Protein AF-A0A3N5UWG3-F1 (afdb_monomer)

Mean predicted aligned error: 12.13 Å

Secondary structure (DSSP, 8-state):
---EEEEETHHHHHHHHHHHHTT-EEEEEEEETTEEEEEEEEEEEEETTEEEEEE--SSSSPPP----TT-EEEEEEEETTEEEEEEEEEEEEE--S-TTS--EEEEEPPSEEEEE---SSPPEEPPTT---EEEEEE------TTS-S-EEEEEEEEEEETTEEEEE-PPP----TT--S-------TT-EEEEEE-SSTTSPPEEEEEE--

Structure (mmCIF, N/CA/C/O backbone):
data_AF-A0A3N5UWG3-F1
#
_entry.id   AF-A0A3N5UWG3-F1
#
loop_
_atom_site.group_PDB
_atom_site.id
_atom_site.type_symbol
_atom_site.label_atom_id
_atom_site.label_alt_id
_atom_site.label_comp_id
_atom_site.label_asym_id
_atom_site.label_entity_id
_atom_site.label_seq_id
_atom_site.pdbx_PDB_ins_code
_atom_site.Cartn_x
_atom_site.Cartn_y
_atom_site.Cartn_z
_atom_site.occupancy
_atom_site.B_iso_or_equiv
_atom_site.auth_seq_id
_atom_site.auth_comp_id
_atom_site.auth_asym_id
_atom_site.auth_atom_id
_atom_site.pdbx_PDB_model_num
ATOM 1 N N . MET A 1 1 ? -8.393 -10.225 -14.448 1.00 45.56 1 MET A N 1
ATOM 2 C CA . MET A 1 1 ? -9.245 -9.799 -13.321 1.00 45.56 1 MET A CA 1
ATOM 3 C C . MET A 1 1 ? -8.457 -10.158 -12.072 1.00 45.56 1 MET A C 1
ATOM 5 O O . MET A 1 1 ? -8.050 -11.305 -11.984 1.00 45.56 1 MET A O 1
ATOM 9 N N . SER A 1 2 ? -8.068 -9.197 -11.231 1.00 57.00 2 SER A N 1
ATOM 10 C CA . SER A 1 2 ? -7.294 -9.520 -10.022 1.00 57.00 2 SER A CA 1
ATOM 11 C C . SER A 1 2 ? -8.238 -10.206 -9.043 1.00 57.00 2 SER A C 1
ATOM 13 O O . SER A 1 2 ? -9.194 -9.573 -8.602 1.00 57.00 2 SER A O 1
ATOM 15 N N . GLU A 1 3 ? -8.019 -11.484 -8.767 1.00 69.31 3 GLU A N 1
ATOM 16 C CA . GLU A 1 3 ? -8.815 -12.223 -7.792 1.00 69.31 3 GLU A CA 1
ATOM 17 C C . GLU A 1 3 ? -8.562 -11.643 -6.396 1.00 69.31 3 GLU A C 1
ATOM 19 O O . GLU A 1 3 ? -7.417 -11.351 -6.031 1.00 69.31 3 GLU A O 1
ATOM 24 N N . ILE A 1 4 ? -9.640 -11.385 -5.654 1.00 80.38 4 ILE A N 1
ATOM 25 C CA . ILE A 1 4 ? -9.552 -10.948 -4.262 1.00 80.38 4 ILE A CA 1
ATOM 26 C C . ILE A 1 4 ? -9.703 -12.199 -3.411 1.00 80.38 4 ILE A C 1
ATOM 28 O O . ILE A 1 4 ? -10.788 -12.772 -3.341 1.00 80.38 4 ILE A O 1
ATOM 32 N N . VAL A 1 5 ? -8.619 -12.606 -2.761 1.00 87.06 5 VAL A N 1
ATOM 33 C CA . VAL A 1 5 ? -8.654 -13.694 -1.778 1.00 87.06 5 VAL A CA 1
ATOM 34 C C . VAL A 1 5 ? -9.120 -13.107 -0.451 1.00 87.06 5 VAL A C 1
ATOM 36 O O . VAL A 1 5 ? -8.623 -12.062 -0.040 1.00 87.06 5 VAL A O 1
ATOM 39 N N . ILE A 1 6 ? -10.084 -13.736 0.218 1.00 91.44 6 ILE A N 1
ATOM 40 C CA . ILE A 1 6 ? -10.602 -13.256 1.504 1.00 91.44 6 ILE A CA 1
ATOM 41 C C . ILE A 1 6 ? -10.009 -14.104 2.627 1.00 91.44 6 ILE A C 1
ATOM 43 O O . ILE A 1 6 ? -10.311 -15.289 2.715 1.00 91.44 6 ILE A O 1
ATOM 47 N N . LEU A 1 7 ? -9.219 -13.483 3.501 1.00 90.75 7 LEU A N 1
ATOM 48 C CA . LEU A 1 7 ? -8.761 -14.087 4.753 1.00 90.75 7 LEU A CA 1
ATOM 49 C C . LEU A 1 7 ? -9.809 -13.878 5.844 1.00 90.75 7 LEU A C 1
ATOM 51 O O . LEU A 1 7 ? -10.405 -12.799 5.928 1.00 90.75 7 LEU A O 1
ATOM 55 N N . GLN A 1 8 ? -10.014 -14.885 6.691 1.00 91.12 8 GLN A N 1
ATOM 56 C CA . GLN A 1 8 ? -10.976 -14.848 7.797 1.00 91.12 8 GLN A CA 1
ATOM 57 C C . GLN A 1 8 ? -10.406 -15.547 9.037 1.00 91.12 8 GLN A C 1
ATOM 59 O O . GLN A 1 8 ? -9.473 -16.343 8.940 1.00 91.12 8 GLN A O 1
ATOM 64 N N . GLY A 1 9 ? -10.991 -15.271 10.203 1.00 89.62 9 GLY A N 1
ATOM 65 C CA . GLY A 1 9 ? -10.648 -15.963 11.447 1.00 89.62 9 GLY A CA 1
ATOM 66 C C . GLY A 1 9 ? -9.197 -15.738 11.882 1.00 89.62 9 GLY A C 1
ATOM 67 O O . GLY A 1 9 ? -8.745 -14.603 12.008 1.00 89.62 9 GLY A O 1
ATOM 68 N N . GLU A 1 10 ? -8.468 -16.821 12.142 1.00 88.06 10 GLU A N 1
ATOM 69 C CA . GLU A 1 10 ? -7.088 -16.740 12.638 1.00 88.06 10 GLU A CA 1
ATOM 70 C C . GLU A 1 10 ? -6.111 -16.190 11.590 1.00 88.06 10 GLU A C 1
ATOM 72 O O . GLU A 1 10 ? -5.209 -15.433 11.938 1.00 88.06 10 GLU A O 1
ATOM 77 N N . GLU A 1 11 ? -6.331 -16.450 10.298 1.00 88.88 11 GLU A N 1
ATOM 78 C CA . GLU A 1 11 ? -5.448 -15.952 9.234 1.00 88.88 11 GLU A CA 1
ATOM 79 C C . GLU A 1 11 ? -5.445 -14.419 9.154 1.00 88.88 11 GLU A C 1
ATOM 81 O O . GLU A 1 11 ? -4.389 -13.793 9.030 1.00 88.88 11 GLU A O 1
ATOM 86 N N . SER A 1 12 ? -6.623 -13.790 9.259 1.00 91.31 12 SER A N 1
ATOM 87 C CA . SER A 1 12 ? -6.726 -12.327 9.256 1.00 91.31 12 SER A CA 1
ATOM 88 C C . SER A 1 12 ? -6.065 -11.722 10.497 1.00 91.31 12 SER A C 1
ATOM 90 O O . SER A 1 12 ? -5.382 -10.699 10.392 1.00 91.31 12 SER A O 1
ATOM 92 N N . ARG A 1 13 ? -6.199 -12.379 11.655 1.00 91.44 13 ARG A N 1
ATOM 93 C CA . ARG A 1 13 ? -5.555 -11.971 12.911 1.00 91.44 13 ARG A CA 1
ATOM 94 C C . ARG A 1 13 ? -4.040 -12.075 12.844 1.00 91.44 13 ARG A C 1
ATOM 96 O O . ARG A 1 13 ? -3.374 -11.120 13.228 1.00 91.44 13 ARG A O 1
ATOM 103 N N . THR A 1 14 ? -3.492 -13.173 12.321 1.00 92.19 14 THR A N 1
ATOM 104 C CA . THR A 1 14 ? -2.039 -13.348 12.169 1.00 92.19 14 THR A CA 1
ATOM 105 C C . THR A 1 14 ? -1.438 -12.247 11.297 1.00 92.19 14 THR A C 1
ATOM 107 O O . THR A 1 14 ? -0.423 -11.654 11.660 1.00 92.19 14 THR A O 1
ATOM 110 N N . VAL A 1 15 ? -2.087 -11.911 10.176 1.00 92.50 15 VAL A N 1
ATOM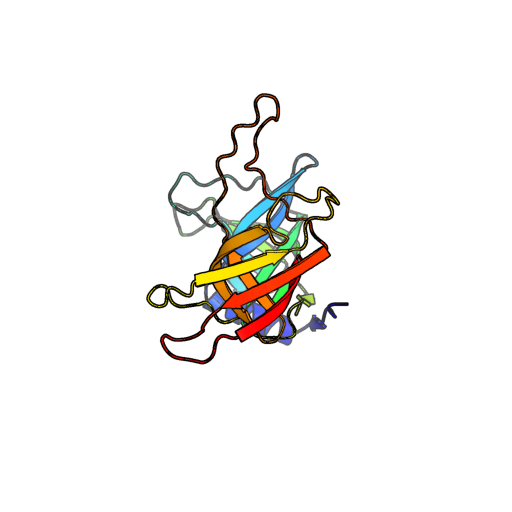 111 C CA . VAL A 1 15 ? -1.618 -10.826 9.303 1.00 92.50 15 VAL A CA 1
ATOM 112 C C . VAL A 1 15 ? -1.667 -9.479 10.023 1.00 92.50 15 VAL A C 1
ATOM 114 O O . VAL A 1 15 ? -0.690 -8.734 9.982 1.00 92.50 15 VAL A O 1
ATOM 117 N N . LEU A 1 16 ? -2.773 -9.153 10.699 1.00 93.69 16 LEU A N 1
ATOM 118 C CA . LEU A 1 16 ? -2.877 -7.896 11.445 1.00 93.69 16 LEU A CA 1
ATOM 119 C C . LEU A 1 16 ? -1.839 -7.802 12.563 1.00 93.69 16 LEU A C 1
ATOM 121 O O . LEU A 1 16 ? -1.216 -6.754 12.704 1.00 93.69 16 LEU A O 1
ATOM 125 N N . ALA A 1 17 ? -1.624 -8.885 13.312 1.00 94.00 17 ALA A N 1
ATOM 126 C CA . ALA A 1 17 ? -0.622 -8.948 14.368 1.00 94.00 17 ALA A CA 1
ATOM 127 C C . ALA A 1 17 ? 0.787 -8.678 13.818 1.00 94.00 17 ALA A C 1
ATOM 129 O O . ALA A 1 17 ? 1.506 -7.848 14.366 1.00 94.00 17 ALA A O 1
ATOM 130 N N . SER A 1 18 ? 1.147 -9.279 12.680 1.00 93.38 18 SER A N 1
ATOM 131 C CA . SER A 1 18 ? 2.447 -9.035 12.042 1.00 93.38 18 SER A CA 1
ATOM 132 C C . SER A 1 18 ? 2.616 -7.582 11.573 1.00 93.38 18 SER A C 1
ATOM 134 O O . SER A 1 18 ? 3.685 -6.988 11.697 1.00 93.38 18 SER A O 1
ATOM 136 N N . VAL A 1 19 ? 1.552 -6.968 11.052 1.00 92.81 19 VAL A N 1
ATOM 137 C CA . VAL A 1 19 ? 1.570 -5.574 10.567 1.00 92.81 19 VAL A CA 1
ATOM 138 C C . VAL A 1 19 ? 1.657 -4.583 11.730 1.00 92.81 19 VAL A C 1
ATOM 140 O O . VAL A 1 19 ? 2.334 -3.561 11.602 1.00 92.81 19 VAL A O 1
ATOM 143 N N . VAL A 1 20 ? 1.002 -4.899 12.850 1.00 94.50 20 VAL A N 1
ATOM 144 C CA . VAL A 1 20 ? 1.101 -4.185 14.130 1.00 94.50 20 VAL A CA 1
ATOM 145 C C . VAL A 1 20 ? 2.524 -4.263 14.685 1.00 94.50 20 VAL A C 1
ATOM 147 O O . VAL A 1 20 ? 3.106 -3.230 15.000 1.00 94.50 20 VAL A O 1
ATOM 150 N N . GLU A 1 21 ? 3.112 -5.460 14.739 1.00 93.69 21 GLU A N 1
ATOM 151 C CA . GLU A 1 21 ? 4.484 -5.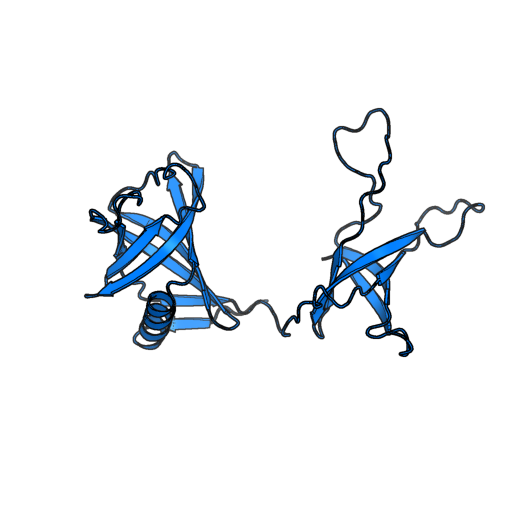678 15.215 1.00 93.69 21 GLU A CA 1
ATOM 152 C C . GLU A 1 21 ? 5.501 -4.879 14.387 1.00 93.69 21 GLU A C 1
ATOM 154 O O . GLU A 1 21 ? 6.389 -4.222 14.925 1.00 93.69 21 GLU A O 1
ATOM 159 N N . GLN A 1 22 ? 5.320 -4.855 13.066 1.00 90.88 22 GLN A N 1
ATOM 160 C CA . GLN A 1 22 ? 6.157 -4.084 12.145 1.00 90.88 22 GLN A CA 1
ATOM 161 C C . GLN A 1 22 ? 5.864 -2.575 12.162 1.00 90.88 22 GLN A C 1
ATOM 163 O O . GLN A 1 22 ? 6.529 -1.829 11.441 1.00 90.88 22 GLN A O 1
ATOM 168 N N . GLN A 1 23 ? 4.839 -2.127 12.899 1.00 88.56 23 GLN A N 1
ATOM 169 C CA . GLN A 1 23 ? 4.295 -0.764 12.859 1.00 88.56 23 GLN A CA 1
ATOM 170 C C . GLN A 1 23 ? 4.124 -0.246 11.426 1.00 88.56 23 GLN A C 1
ATOM 172 O O . GLN A 1 23 ? 4.462 0.891 11.083 1.00 88.56 23 GLN A O 1
ATOM 177 N N . SER A 1 24 ? 3.628 -1.117 10.550 1.00 87.31 24 SER A N 1
ATOM 178 C CA . SER A 1 24 ? 3.550 -0.829 9.127 1.00 87.31 24 SER A CA 1
ATOM 179 C C . SER A 1 24 ? 2.512 0.264 8.844 1.00 87.31 24 SER A C 1
ATOM 181 O O . SER A 1 24 ? 1.406 0.240 9.394 1.00 87.31 24 SER A O 1
ATOM 183 N N . PRO A 1 25 ? 2.820 1.225 7.954 1.00 92.44 25 PRO A N 1
ATOM 184 C CA . PRO A 1 25 ? 1.883 2.278 7.613 1.00 92.44 25 PRO A CA 1
ATOM 185 C C . PRO A 1 25 ? 0.709 1.740 6.796 1.00 92.44 25 PRO A C 1
ATOM 187 O O . PRO A 1 25 ? 0.874 1.013 5.812 1.00 92.44 25 PRO A O 1
ATOM 190 N N . ALA A 1 26 ? -0.478 2.203 7.155 1.00 94.12 26 ALA A N 1
ATOM 191 C CA . ALA A 1 26 ? -1.720 1.978 6.447 1.00 94.12 26 ALA A CA 1
ATOM 192 C C . ALA A 1 26 ? -2.322 3.296 5.957 1.00 94.12 26 ALA A C 1
ATOM 194 O O . ALA A 1 26 ? -1.925 4.400 6.335 1.00 94.12 26 ALA A O 1
ATOM 195 N N . ILE A 1 27 ? -3.297 3.160 5.073 1.00 94.56 27 ILE A N 1
ATOM 196 C CA . ILE A 1 27 ? -4.097 4.243 4.532 1.00 94.56 27 ILE A CA 1
ATOM 197 C C . ILE A 1 27 ? -5.538 3.993 4.959 1.00 94.56 27 ILE A C 1
ATOM 199 O O . ILE A 1 27 ? -6.156 3.024 4.516 1.00 94.56 27 ILE A O 1
ATOM 203 N N . MET A 1 28 ? -6.063 4.875 5.800 1.00 95.50 28 MET A N 1
ATOM 204 C CA . MET A 1 28 ? -7.458 4.895 6.215 1.00 95.50 28 MET A CA 1
ATOM 205 C C . MET A 1 28 ? -8.243 5.856 5.324 1.00 95.50 28 MET A C 1
ATOM 207 O O . MET A 1 28 ? -7.779 6.951 5.019 1.00 95.50 28 MET A O 1
ATOM 211 N N . SER A 1 29 ? -9.428 5.449 4.895 1.00 95.88 29 SER A N 1
ATOM 212 C CA . SER A 1 29 ? -10.379 6.245 4.126 1.00 95.88 29 SER A CA 1
ATOM 213 C C . SER A 1 29 ? -11.689 6.337 4.894 1.00 95.88 29 SER A C 1
ATOM 215 O O . SER A 1 29 ? -12.174 5.333 5.412 1.00 95.88 29 SER A O 1
ATOM 217 N N . TYR A 1 30 ? -12.252 7.535 4.977 1.00 94.81 30 TYR A N 1
ATOM 218 C CA . TYR A 1 30 ? -13.446 7.810 5.769 1.00 94.81 30 TYR A CA 1
ATOM 219 C C . TYR A 1 30 ? -14.253 8.946 5.140 1.00 94.81 30 TYR A C 1
ATOM 221 O O . TYR A 1 30 ? -13.705 9.798 4.438 1.00 94.81 30 TYR A O 1
ATOM 229 N N . LEU A 1 31 ? -15.562 8.954 5.380 1.00 93.00 31 LEU A N 1
ATOM 230 C CA . LEU A 1 31 ? -16.464 9.983 4.870 1.00 93.00 31 LEU A CA 1
ATOM 231 C C . LEU A 1 31 ? -16.672 11.079 5.921 1.00 93.00 31 LEU A C 1
ATOM 233 O O . LEU A 1 31 ? -17.141 10.795 7.014 1.00 93.00 31 LEU A O 1
ATOM 237 N N . SER A 1 32 ? -16.356 12.332 5.613 1.00 92.19 32 SER A N 1
ATOM 238 C CA . SER A 1 32 ? -16.614 13.469 6.507 1.00 92.19 32 SER A CA 1
ATOM 239 C C . SER A 1 32 ? -17.197 14.612 5.691 1.00 92.19 32 SER A C 1
ATOM 241 O O . SER A 1 32 ? -16.654 14.944 4.640 1.00 92.19 32 SER A O 1
ATOM 243 N N . LYS A 1 33 ? -18.308 15.207 6.147 1.00 90.88 33 LYS A N 1
ATOM 244 C CA . LYS A 1 33 ? -19.002 16.301 5.432 1.00 90.88 33 LYS A CA 1
ATOM 245 C C . LYS A 1 33 ? -19.255 15.971 3.949 1.00 90.88 33 LYS A C 1
ATOM 247 O O . LYS A 1 33 ? -18.915 16.764 3.071 1.00 90.88 33 LYS A O 1
ATOM 252 N N . ASP A 1 34 ? -19.752 14.761 3.689 1.00 90.25 34 ASP A N 1
ATOM 253 C CA . ASP A 1 34 ? -20.051 14.229 2.349 1.00 90.25 34 ASP A CA 1
ATOM 254 C C . ASP A 1 34 ? -18.857 14.175 1.382 1.00 90.25 34 ASP A C 1
ATOM 256 O O . ASP A 1 34 ? -19.017 14.099 0.163 1.00 90.25 34 ASP A O 1
ATOM 260 N N . LYS A 1 35 ? -17.630 14.189 1.915 1.00 92.25 35 LYS A N 1
ATOM 261 C CA . LYS A 1 35 ? -16.395 14.068 1.140 1.00 92.25 35 LYS A CA 1
ATOM 262 C C . LYS A 1 35 ? -15.554 12.910 1.645 1.00 92.25 35 LYS A C 1
ATOM 264 O O . LYS A 1 35 ? -15.451 12.663 2.846 1.00 92.25 35 LYS A O 1
ATOM 269 N N . TRP A 1 36 ? -14.938 12.195 0.709 1.00 92.12 36 TRP A N 1
ATOM 270 C CA . TRP A 1 36 ? -13.969 11.158 1.034 1.00 92.12 36 TRP A CA 1
ATOM 271 C C . TRP A 1 36 ? -12.653 11.794 1.455 1.00 92.12 36 TRP A C 1
ATOM 273 O O . TRP A 1 36 ? -12.044 12.557 0.705 1.00 92.12 36 TRP A O 1
ATOM 283 N N . HIS A 1 37 ? -12.213 11.442 2.653 1.00 91.06 37 HIS A N 1
ATOM 284 C CA . HIS A 1 37 ? -10.924 11.816 3.198 1.00 91.06 37 HIS A CA 1
ATOM 285 C C . HIS A 1 37 ? -10.036 10.587 3.314 1.00 91.06 37 HIS A C 1
ATOM 287 O O . HIS A 1 37 ? -10.511 9.464 3.497 1.00 91.06 37 HIS A O 1
ATOM 293 N N . VAL A 1 38 ? -8.732 10.818 3.205 1.00 92.25 38 VAL A N 1
ATOM 294 C CA . VAL A 1 38 ? -7.709 9.786 3.318 1.00 92.25 38 VAL A CA 1
ATOM 295 C C . VAL A 1 38 ? -6.675 10.250 4.332 1.00 92.25 38 VAL A C 1
ATOM 297 O O . VAL A 1 38 ? -6.163 11.363 4.229 1.00 92.25 38 VAL A O 1
ATOM 300 N N . ALA A 1 39 ? -6.356 9.391 5.292 1.00 91.06 39 ALA A N 1
ATOM 301 C CA . ALA A 1 39 ? -5.328 9.622 6.293 1.00 91.06 39 ALA A CA 1
ATOM 302 C C . ALA A 1 39 ? -4.320 8.474 6.277 1.00 91.06 39 ALA A C 1
ATOM 304 O O . ALA A 1 39 ? -4.684 7.303 6.157 1.00 91.06 39 ALA A O 1
ATOM 305 N N . LYS A 1 40 ? -3.037 8.810 6.407 1.00 91.88 40 LYS A N 1
ATOM 306 C CA . LYS A 1 40 ? -1.994 7.816 6.654 1.00 91.88 40 LYS A CA 1
ATOM 307 C C . LYS A 1 40 ? -1.964 7.533 8.154 1.00 91.88 40 LYS A C 1
ATOM 309 O O . LYS A 1 40 ? -1.918 8.476 8.940 1.00 91.88 40 LYS A O 1
ATOM 314 N N . VAL A 1 41 ? -2.010 6.263 8.529 1.00 92.44 41 VAL A N 1
ATOM 315 C CA . VAL A 1 41 ? -2.097 5.817 9.925 1.00 92.44 41 VAL A CA 1
ATOM 316 C C . VAL A 1 41 ? -1.097 4.692 10.192 1.00 92.44 41 VAL A C 1
ATOM 318 O O . VAL A 1 41 ? -0.668 4.013 9.260 1.00 92.44 41 VAL A O 1
ATOM 321 N N . LEU A 1 42 ? -0.718 4.492 11.449 1.00 92.81 42 LEU A N 1
ATOM 322 C CA . LEU A 1 42 ? 0.061 3.348 11.922 1.00 92.81 42 LEU A CA 1
ATOM 323 C C . LEU A 1 42 ? -0.849 2.411 12.705 1.00 92.81 42 LEU A C 1
ATOM 325 O O . LEU A 1 42 ? -1.673 2.877 13.489 1.00 92.81 42 LEU A O 1
ATOM 329 N N . LEU A 1 43 ? -0.677 1.105 12.516 1.00 93.75 43 LEU A N 1
ATOM 330 C CA . LEU A 1 43 ? -1.316 0.091 13.350 1.00 93.75 43 LEU A CA 1
ATOM 331 C C . LEU A 1 43 ? -0.434 -0.121 14.586 1.00 93.75 43 LEU A C 1
ATOM 333 O O . LEU A 1 43 ? 0.759 -0.382 14.436 1.00 93.75 43 LEU A O 1
ATOM 337 N N . LYS A 1 44 ? -0.999 0.049 15.786 1.00 93.12 44 LYS A N 1
ATOM 338 C CA . LYS A 1 44 ? -0.240 0.105 17.046 1.00 93.12 44 LYS A CA 1
ATOM 339 C C . LYS A 1 44 ? -0.412 -1.115 17.933 1.00 93.12 44 LYS A C 1
ATOM 341 O O . LYS A 1 44 ? 0.583 -1.612 18.446 1.00 93.12 44 LYS A O 1
ATOM 346 N N . SER A 1 45 ? -1.639 -1.592 1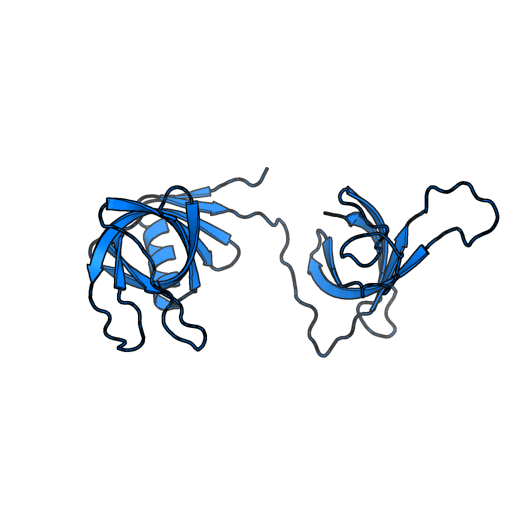8.105 1.00 94.44 45 SER A N 1
ATOM 347 C CA . SER A 1 45 ? -1.915 -2.811 18.866 1.00 94.44 45 SER A CA 1
ATOM 348 C C . SER A 1 45 ? -3.190 -3.490 18.375 1.00 94.44 45 SER A C 1
ATOM 350 O O . SER A 1 45 ? -4.065 -2.856 17.775 1.00 94.44 45 SER A O 1
ATOM 352 N N . LEU A 1 46 ? -3.276 -4.796 18.616 1.00 94.50 46 LEU A N 1
ATOM 353 C CA . LEU A 1 46 ? -4.445 -5.626 18.347 1.00 94.50 46 LEU A CA 1
ATOM 354 C C . LEU A 1 46 ? -4.772 -6.401 19.628 1.00 94.50 46 LEU A C 1
ATOM 356 O O . LEU A 1 46 ? -4.084 -7.363 19.952 1.00 94.50 46 LEU A O 1
ATOM 360 N N . GLU A 1 47 ? -5.803 -5.972 20.351 1.00 93.00 47 GLU A N 1
ATOM 361 C CA . GLU A 1 47 ? -6.146 -6.479 21.689 1.00 93.00 47 GLU A CA 1
ATOM 362 C C . GLU A 1 47 ? -7.666 -6.587 21.825 1.00 93.00 47 GLU A C 1
ATOM 364 O O . GLU A 1 47 ? -8.386 -5.705 21.364 1.00 93.00 47 GLU A O 1
ATOM 369 N N . ASP A 1 48 ? -8.176 -7.674 22.409 1.00 89.75 48 ASP A N 1
ATOM 370 C CA . ASP A 1 48 ? -9.610 -7.885 22.685 1.00 89.75 48 ASP A CA 1
ATOM 371 C C . ASP A 1 48 ? -10.553 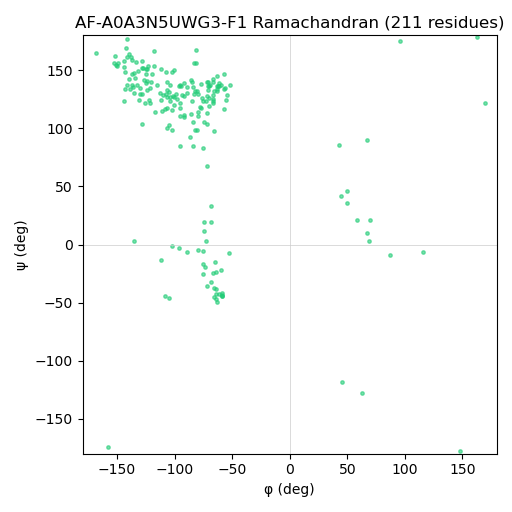-7.637 21.493 1.00 89.75 48 ASP A C 1
ATOM 373 O O . ASP A 1 48 ? -11.665 -7.123 21.626 1.00 89.75 48 ASP A O 1
ATOM 377 N N . GLY A 1 49 ? -10.105 -7.983 20.282 1.00 90.88 49 GLY A N 1
ATOM 378 C CA . GLY A 1 49 ? -10.881 -7.733 19.065 1.00 90.88 49 GLY A CA 1
ATOM 379 C C . GLY A 1 49 ? -10.990 -6.249 18.700 1.00 90.88 49 GLY A C 1
ATOM 380 O O . GLY A 1 49 ? -11.877 -5.873 17.932 1.00 90.88 49 GLY A O 1
ATOM 381 N N . LYS A 1 50 ? -10.081 -5.415 19.205 1.00 95.56 50 LYS A N 1
ATOM 382 C CA . LYS A 1 50 ? -9.923 -4.001 18.876 1.00 95.56 50 LYS A CA 1
ATOM 383 C C . LYS A 1 50 ? -8.578 -3.773 18.202 1.00 95.56 50 LYS A C 1
ATOM 385 O O . LYS A 1 50 ? -7.559 -4.321 18.610 1.00 95.56 50 LYS A O 1
ATOM 390 N N . LEU A 1 51 ? -8.588 -2.961 17.156 1.00 96.19 51 LEU A N 1
ATOM 391 C CA . LEU A 1 51 ? -7.394 -2.524 16.450 1.00 96.19 51 LEU A CA 1
ATOM 392 C C . LEU A 1 51 ? -7.157 -1.050 16.770 1.00 96.19 51 LEU A C 1
ATOM 394 O O . LEU A 1 51 ? -7.971 -0.198 16.414 1.00 96.19 51 LEU A O 1
ATOM 398 N N . HIS A 1 52 ? -6.037 -0.760 17.415 1.00 94.94 52 HIS A N 1
ATOM 399 C CA . HIS A 1 52 ? -5.638 0.596 17.756 1.00 94.94 52 HIS A CA 1
ATOM 400 C C . HIS A 1 52 ? -4.774 1.169 16.643 1.00 94.94 52 HIS A C 1
ATOM 402 O O . HIS A 1 52 ? -3.788 0.553 16.217 1.00 94.94 52 HIS A O 1
ATOM 408 N N . ILE A 1 53 ? -5.145 2.353 16.167 1.00 93.75 53 ILE A N 1
ATOM 409 C CA . ILE A 1 53 ? -4.401 3.061 15.133 1.00 93.75 53 ILE A CA 1
ATOM 410 C C . ILE A 1 53 ? -4.105 4.495 15.553 1.00 93.75 53 ILE A C 1
ATOM 412 O O . ILE A 1 53 ? -4.810 5.096 16.360 1.00 93.75 53 ILE A O 1
ATOM 416 N N . GLU A 1 54 ? -3.081 5.065 14.939 1.00 91.19 54 GLU A N 1
ATOM 417 C CA . GLU A 1 54 ? -2.638 6.430 15.204 1.00 91.19 54 GLU A CA 1
ATOM 418 C C . GLU A 1 54 ? -2.321 7.153 13.894 1.00 91.19 54 GLU A C 1
ATOM 420 O O . GLU A 1 54 ? -1.870 6.535 12.929 1.00 91.19 54 GLU A O 1
ATOM 425 N N . GLY A 1 55 ? -2.555 8.464 13.831 1.00 88.06 55 GLY A N 1
ATOM 426 C CA . GLY A 1 55 ? -2.198 9.267 12.662 1.00 88.06 55 GLY A CA 1
ATOM 427 C C . GLY A 1 55 ? -0.684 9.290 12.415 1.00 88.06 55 GLY A C 1
ATOM 428 O O . GLY A 1 55 ? 0.104 9.468 13.337 1.00 88.06 55 GLY A O 1
ATOM 429 N N . CYS A 1 56 ? -0.244 9.143 11.162 1.00 78.75 56 CYS A N 1
ATOM 430 C CA . CYS A 1 56 ? 1.166 9.345 10.828 1.00 78.75 56 CYS A CA 1
ATOM 431 C C . CYS A 1 56 ? 1.503 10.840 10.793 1.00 78.75 56 CYS A C 1
ATOM 433 O O . CYS A 1 56 ? 0.935 11.586 9.991 1.00 78.75 56 CYS A O 1
ATOM 435 N N . HIS A 1 57 ? 2.519 11.247 11.549 1.00 71.06 57 HIS A N 1
ATOM 436 C CA . HIS A 1 57 ? 3.060 12.604 11.512 1.00 71.06 57 HIS A CA 1
ATOM 437 C C . HIS A 1 57 ? 4.420 12.612 10.808 1.00 71.06 57 HIS A C 1
ATOM 439 O O . HIS A 1 57 ? 5.447 12.261 11.378 1.00 71.06 57 HIS A O 1
ATOM 445 N N . ALA A 1 58 ? 4.431 13.008 9.534 1.00 53.28 58 ALA A N 1
ATOM 446 C CA . ALA A 1 58 ? 5.667 13.376 8.854 1.00 53.28 58 ALA A CA 1
ATOM 447 C C . ALA A 1 58 ? 5.915 14.859 9.148 1.00 53.28 58 ALA A C 1
ATOM 449 O O . ALA A 1 58 ? 5.347 15.712 8.476 1.00 53.28 58 ALA A O 1
ATOM 450 N N . THR A 1 59 ? 6.681 15.142 10.206 1.00 49.88 59 THR A N 1
ATOM 451 C CA . THR A 1 59 ? 7.236 16.471 10.542 1.00 49.88 59 THR A CA 1
ATOM 452 C C . THR A 1 59 ? 6.258 17.646 10.364 1.00 49.88 59 THR A C 1
ATOM 454 O O . THR A 1 59 ? 6.247 18.309 9.328 1.00 49.88 59 THR A O 1
ATOM 457 N N . GLY A 1 60 ? 5.434 17.934 11.373 1.00 57.78 60 GLY A N 1
ATOM 458 C CA . GLY A 1 60 ? 4.518 19.078 11.358 1.00 57.78 60 GLY A CA 1
ATOM 459 C C . GLY A 1 60 ? 3.407 18.961 12.398 1.00 57.78 60 GLY A C 1
ATOM 460 O O . GLY A 1 60 ? 3.333 17.969 13.121 1.00 57.78 60 GLY A O 1
ATOM 461 N N . LYS A 1 61 ? 2.536 19.979 12.471 1.00 58.41 61 LYS A N 1
ATOM 462 C CA . LYS A 1 61 ? 1.360 19.946 13.353 1.00 58.41 61 LYS A CA 1
ATOM 463 C C . LYS A 1 61 ? 0.460 18.760 12.976 1.00 58.41 61 LYS A C 1
ATOM 465 O O . LYS A 1 61 ? 0.237 18.548 11.779 1.00 58.41 61 LYS A O 1
ATOM 470 N N . PRO A 1 62 ? -0.077 18.016 13.956 1.00 62.50 62 PRO A N 1
ATOM 471 C CA . PRO A 1 62 ? -0.983 16.910 13.689 1.00 62.50 62 PRO A CA 1
ATOM 472 C C . PRO A 1 62 ? -2.171 17.400 12.855 1.00 62.50 62 PRO A C 1
ATOM 474 O O . PRO A 1 62 ? -2.839 18.369 13.219 1.00 62.50 62 PRO A O 1
ATOM 477 N N . HIS A 1 63 ? -2.411 16.764 11.704 1.00 64.69 63 HIS A N 1
ATOM 478 C CA . HIS A 1 63 ? -3.607 17.048 10.920 1.00 64.69 63 HIS A CA 1
ATOM 479 C C . HIS A 1 63 ? -4.788 16.350 11.602 1.00 64.69 63 HIS A C 1
ATOM 481 O O . HIS A 1 63 ? -4.759 15.122 11.723 1.00 64.69 63 HIS A O 1
ATOM 487 N N . PRO A 1 64 ? -5.798 17.093 12.082 1.00 70.44 64 PRO A N 1
ATOM 488 C CA . PRO A 1 64 ? -6.886 16.499 12.837 1.00 70.44 64 PRO A CA 1
ATOM 489 C C . PRO A 1 64 ? -7.704 15.574 11.934 1.00 70.44 64 PRO A C 1
ATOM 491 O O . PRO A 1 64 ? -8.257 15.990 10.913 1.00 70.44 64 PRO A O 1
ATOM 494 N N . ILE A 1 65 ? -7.792 14.307 12.328 1.00 83.94 65 ILE A N 1
ATOM 495 C CA . ILE A 1 65 ? -8.662 13.331 11.680 1.00 83.94 65 ILE A CA 1
ATOM 496 C C . ILE A 1 65 ? -10.061 13.534 12.266 1.00 83.94 65 ILE A C 1
ATOM 498 O O . ILE A 1 65 ? -10.359 13.081 13.365 1.00 83.94 65 ILE A O 1
ATOM 502 N N . ASN A 1 66 ? -10.914 14.262 11.542 1.00 86.62 66 ASN A N 1
ATOM 503 C CA . ASN A 1 66 ? -12.298 14.508 11.953 1.00 86.62 66 ASN A CA 1
ATOM 504 C C . ASN A 1 66 ? -13.167 13.259 11.731 1.00 86.62 66 ASN A C 1
ATOM 506 O O . ASN A 1 66 ? -13.829 13.132 10.694 1.00 86.62 66 ASN A O 1
ATOM 510 N N . ILE A 1 67 ? -13.115 12.345 12.695 1.00 91.56 67 ILE A N 1
ATOM 511 C CA . ILE A 1 67 ? -13.799 11.055 12.689 1.00 91.56 67 ILE A CA 1
ATOM 512 C C . ILE A 1 67 ? -14.686 10.908 13.928 1.00 91.56 67 ILE A C 1
ATOM 514 O O . ILE A 1 67 ? -14.404 11.484 14.977 1.00 91.56 67 ILE A O 1
ATOM 518 N N . GLN A 1 68 ? -15.768 10.149 13.801 1.00 93.19 68 GLN A N 1
ATOM 519 C CA . GLN A 1 68 ? -16.750 9.932 14.858 1.00 93.19 68 GLN A CA 1
ATOM 520 C C . GLN A 1 68 ? -16.817 8.456 15.254 1.00 93.19 68 GLN A C 1
ATOM 522 O O . GLN A 1 68 ? -16.531 7.566 14.454 1.00 93.19 68 GLN A O 1
ATOM 527 N N . ILE A 1 69 ? -17.229 8.189 16.494 1.00 95.69 69 ILE A N 1
ATOM 528 C CA . ILE A 1 69 ? -17.577 6.831 16.929 1.00 95.69 69 ILE A CA 1
ATOM 529 C C . ILE A 1 69 ? -18.778 6.346 16.102 1.00 95.69 69 ILE A C 1
ATOM 531 O O . ILE A 1 69 ? -19.650 7.133 15.739 1.00 95.69 69 ILE A O 1
ATOM 535 N N . ASN A 1 70 ? -18.810 5.051 15.798 1.00 96.81 70 ASN A N 1
ATOM 536 C CA . ASN A 1 70 ? -19.746 4.378 14.895 1.00 96.81 70 ASN A CA 1
ATOM 537 C C . ASN A 1 70 ? -19.609 4.765 13.416 1.00 96.81 70 ASN A C 1
ATOM 539 O O . ASN A 1 70 ? -20.435 4.371 12.593 1.00 96.81 70 ASN A O 1
ATOM 543 N N . GLN A 1 71 ? -18.556 5.498 13.047 1.00 96.12 71 GLN A N 1
ATOM 544 C CA . GLN A 1 71 ? -18.295 5.831 11.656 1.00 96.12 71 GLN A CA 1
ATOM 545 C C . GLN A 1 71 ? -17.627 4.653 10.924 1.00 96.12 71 GLN A C 1
ATOM 547 O O . GLN A 1 71 ? -16.609 4.141 11.403 1.00 96.12 71 GLN A O 1
ATOM 552 N N . PRO A 1 72 ? -18.146 4.235 9.754 1.00 96.81 72 PRO A N 1
ATOM 553 C CA . PRO A 1 72 ? -17.488 3.237 8.927 1.00 96.81 72 PRO A CA 1
ATOM 554 C C . PRO A 1 72 ? -16.229 3.816 8.276 1.00 96.81 72 PRO A C 1
ATOM 556 O O . PRO A 1 72 ? -16.211 4.952 7.789 1.00 96.81 72 PRO A O 1
ATOM 559 N N . VAL A 1 73 ? -15.181 3.004 8.233 1.00 97.06 73 VAL A N 1
ATOM 560 C CA . VAL A 1 73 ? -13.895 3.326 7.620 1.00 97.06 73 VAL A CA 1
ATOM 561 C C . VAL A 1 73 ? -13.382 2.166 6.788 1.00 97.06 73 VAL A C 1
ATOM 563 O O . VAL A 1 73 ? -13.583 1.003 7.119 1.00 97.06 73 VAL A O 1
ATOM 566 N N . GLY A 1 74 ? -12.675 2.491 5.711 1.00 96.94 74 GLY A N 1
ATOM 567 C CA . GLY A 1 74 ? -11.902 1.527 4.939 1.00 96.94 74 GLY A CA 1
ATOM 568 C C . GLY A 1 74 ? -10.423 1.675 5.254 1.00 96.94 74 GLY A C 1
ATOM 569 O O . GLY A 1 74 ? -9.910 2.790 5.299 1.00 96.94 74 GLY A O 1
ATOM 570 N N . LEU A 1 75 ? -9.710 0.573 5.429 1.00 96.31 75 LEU A N 1
ATOM 571 C CA . LEU A 1 75 ? -8.265 0.574 5.585 1.00 96.31 75 LEU A CA 1
ATOM 572 C C . LEU A 1 75 ? -7.618 -0.243 4.483 1.00 96.31 75 LEU A C 1
ATOM 574 O O . LEU A 1 75 ? -8.149 -1.244 4.006 1.00 96.31 75 LEU A O 1
ATOM 578 N N . ASN A 1 76 ? -6.431 0.192 4.077 1.00 95.19 76 ASN A N 1
ATOM 579 C CA . ASN A 1 76 ? -5.550 -0.631 3.278 1.00 95.19 76 ASN A CA 1
ATOM 580 C C . ASN A 1 76 ? -4.097 -0.488 3.704 1.00 95.19 76 ASN A C 1
ATOM 582 O O . ASN A 1 76 ? -3.629 0.609 3.995 1.00 95.19 76 ASN A O 1
ATOM 586 N N . PHE A 1 77 ? -3.372 -1.595 3.670 1.00 93.50 77 PHE A N 1
ATOM 587 C CA . PHE A 1 77 ? -1.945 -1.634 3.951 1.00 93.50 77 PHE A CA 1
ATOM 588 C C . PHE A 1 77 ? -1.247 -2.588 2.985 1.00 93.50 77 PHE A C 1
ATOM 590 O O . PHE A 1 77 ? -1.876 -3.378 2.272 1.00 93.50 77 PHE A O 1
ATOM 597 N N . LYS A 1 78 ? 0.075 -2.470 2.909 1.00 90.62 78 LYS A N 1
ATOM 598 C CA . LYS A 1 78 ? 0.914 -3.412 2.171 1.00 90.62 78 LYS A CA 1
ATOM 599 C C . LYS A 1 78 ? 1.609 -4.302 3.182 1.00 90.62 78 LYS A C 1
ATOM 601 O O . LYS A 1 78 ? 2.198 -3.787 4.122 1.00 90.62 78 LYS A O 1
ATOM 606 N N . HIS A 1 79 ? 1.558 -5.602 2.954 1.00 87.69 79 HIS A N 1
ATOM 607 C CA . HIS A 1 79 ? 2.309 -6.569 3.736 1.00 87.69 79 HIS A CA 1
ATOM 608 C C . HIS A 1 79 ? 2.794 -7.672 2.799 1.00 87.69 79 HIS A C 1
ATOM 610 O O . HIS A 1 79 ? 2.048 -8.111 1.918 1.00 87.69 79 HIS A O 1
ATOM 616 N N . ALA A 1 80 ? 4.065 -8.053 2.922 1.00 83.50 80 ALA A N 1
ATOM 617 C CA . ALA A 1 80 ? 4.748 -8.890 1.937 1.00 83.50 80 ALA A CA 1
ATOM 618 C C . ALA A 1 80 ? 4.466 -8.411 0.489 1.00 83.50 80 ALA A C 1
ATOM 620 O O . ALA A 1 80 ? 4.775 -7.273 0.126 1.00 83.50 80 ALA A O 1
ATOM 621 N N . TYR A 1 81 ? 3.838 -9.253 -0.334 1.00 74.81 81 TYR A N 1
ATOM 622 C CA . TYR A 1 81 ? 3.557 -8.977 -1.748 1.00 74.81 81 TYR A CA 1
ATOM 623 C C . TYR A 1 81 ? 2.100 -8.567 -2.027 1.00 74.81 81 TYR A C 1
ATOM 625 O O . TYR A 1 81 ? 1.748 -8.267 -3.172 1.00 74.81 81 TYR A O 1
ATOM 633 N N . GLY A 1 82 ? 1.254 -8.536 -0.994 1.00 85.00 82 GLY A N 1
ATOM 634 C CA . GLY A 1 82 ? -0.178 -8.268 -1.096 1.00 85.00 82 GLY A CA 1
ATOM 635 C C . GLY A 1 82 ? -0.553 -6.844 -0.695 1.00 85.00 82 GLY A C 1
ATOM 636 O O . GLY A 1 82 ? 0.068 -6.228 0.176 1.00 85.00 82 GLY A O 1
ATOM 637 N N . LYS A 1 83 ? -1.607 -6.310 -1.323 1.00 90.50 83 LYS A N 1
ATOM 638 C CA . LYS A 1 83 ? -2.349 -5.177 -0.764 1.00 90.50 83 LYS A CA 1
ATOM 639 C C . LYS A 1 83 ? -3.541 -5.736 0.002 1.00 90.50 83 LYS A C 1
ATOM 641 O O . LYS A 1 83 ? -4.412 -6.342 -0.609 1.00 90.50 83 LYS A O 1
ATOM 646 N N . PHE A 1 84 ? -3.580 -5.498 1.300 1.00 93.44 84 PHE A N 1
ATOM 647 C CA . PHE A 1 84 ? -4.664 -5.929 2.171 1.00 93.44 84 PHE A CA 1
ATOM 648 C C . PHE A 1 84 ? -5.651 -4.781 2.327 1.00 93.44 84 PHE A C 1
ATOM 650 O O . PHE A 1 84 ? -5.237 -3.623 2.431 1.00 93.44 84 PHE A O 1
ATOM 657 N N . ILE A 1 85 ? -6.941 -5.087 2.270 1.00 94.81 85 ILE A N 1
ATOM 658 C CA . ILE A 1 85 ? -8.034 -4.121 2.321 1.00 94.81 85 ILE A CA 1
ATOM 659 C C . ILE A 1 85 ? -9.134 -4.698 3.200 1.00 94.81 85 ILE A C 1
ATOM 661 O O . ILE A 1 85 ? -9.505 -5.857 3.044 1.00 94.81 85 ILE A O 1
ATOM 665 N N . PHE A 1 86 ? -9.665 -3.888 4.098 1.00 95.81 86 PHE A N 1
ATOM 666 C CA . PHE A 1 86 ? -10.827 -4.245 4.898 1.00 95.81 86 PHE A CA 1
ATOM 667 C C . PHE A 1 86 ? -11.604 -2.988 5.262 1.00 95.81 86 PHE A C 1
ATOM 669 O O . PHE A 1 86 ? -11.045 -1.891 5.319 1.00 95.81 86 PHE A O 1
ATOM 676 N N . ASP A 1 87 ? -12.891 -3.149 5.506 1.00 95.94 87 ASP A N 1
ATOM 677 C CA . ASP A 1 87 ? -13.742 -2.161 6.142 1.00 95.94 87 ASP A CA 1
ATOM 678 C C . ASP A 1 87 ? -13.953 -2.518 7.615 1.00 95.94 87 ASP A C 1
ATOM 680 O O . ASP A 1 87 ? -13.874 -3.674 8.030 1.00 95.94 87 ASP A O 1
ATOM 684 N N . THR A 1 88 ? -14.147 -1.492 8.432 1.00 97.12 88 THR A N 1
ATOM 685 C CA . THR A 1 88 ? -14.482 -1.633 9.846 1.00 97.12 88 THR A CA 1
ATOM 686 C C . THR A 1 88 ? -15.165 -0.360 10.346 1.00 97.12 88 THR A C 1
ATOM 688 O O . THR A 1 88 ? -15.468 0.548 9.573 1.00 97.12 88 THR A O 1
ATOM 691 N N . VAL A 1 89 ? -15.434 -0.287 11.643 1.00 97.56 89 VAL A N 1
ATOM 692 C CA . VAL A 1 89 ? -16.129 0.811 12.302 1.00 97.56 89 VAL A CA 1
ATOM 693 C C . VAL A 1 89 ? -15.277 1.325 13.457 1.00 97.56 89 VAL A C 1
ATOM 695 O O . VAL A 1 89 ? -14.636 0.547 14.169 1.00 97.56 89 VAL A O 1
ATOM 698 N N . VAL A 1 90 ? -15.279 2.642 13.650 1.00 97.38 90 VAL A N 1
ATOM 699 C CA . VAL A 1 90 ? -14.689 3.272 14.834 1.00 97.38 90 VAL A CA 1
ATOM 700 C C . VAL A 1 90 ? -15.544 2.966 16.053 1.00 97.38 90 VAL A C 1
ATOM 702 O O . VAL A 1 90 ? -16.734 3.262 16.064 1.00 97.38 90 VAL A O 1
ATOM 705 N N . ILE A 1 91 ? -14.938 2.419 17.097 1.00 97.62 91 ILE A N 1
ATOM 706 C CA . ILE A 1 91 ? -15.624 2.069 18.348 1.00 97.62 91 ILE A CA 1
ATOM 707 C C . ILE A 1 91 ? -15.191 2.946 19.523 1.00 97.62 91 ILE A C 1
ATOM 709 O O . ILE A 1 91 ? -15.860 2.954 20.551 1.00 97.62 91 ILE A O 1
ATOM 713 N N . GLY A 1 92 ? -14.106 3.707 19.376 1.00 95.50 92 GLY A N 1
ATOM 714 C CA . GLY A 1 92 ? -13.609 4.581 20.428 1.00 95.50 92 GLY A CA 1
ATOM 715 C C . GLY A 1 92 ? -12.538 5.545 19.939 1.00 95.50 92 GLY A C 1
ATOM 716 O O . GLY A 1 92 ? -11.966 5.378 18.861 1.00 95.50 92 GLY A O 1
ATOM 717 N N . LEU A 1 93 ? -12.288 6.562 20.756 1.00 93.75 93 LEU A N 1
ATOM 718 C CA . LEU A 1 93 ? -11.189 7.509 20.616 1.00 93.75 93 LEU A CA 1
ATOM 719 C C . LEU A 1 93 ? -10.515 7.597 21.980 1.00 93.75 93 LEU A C 1
ATOM 721 O O . LEU A 1 93 ? -11.182 7.879 22.975 1.00 93.75 93 LEU A O 1
ATOM 725 N N . GLU A 1 94 ? -9.218 7.337 22.023 1.00 91.94 94 GLU A N 1
ATOM 726 C CA . GLU A 1 94 ? -8.445 7.256 23.257 1.00 91.94 94 GLU A CA 1
ATOM 727 C C . GLU A 1 94 ? -7.249 8.215 23.204 1.00 91.94 94 GLU A C 1
ATOM 729 O O . GLU A 1 94 ? -6.743 8.528 22.121 1.00 91.94 94 GLU A O 1
ATOM 734 N N . PRO A 1 95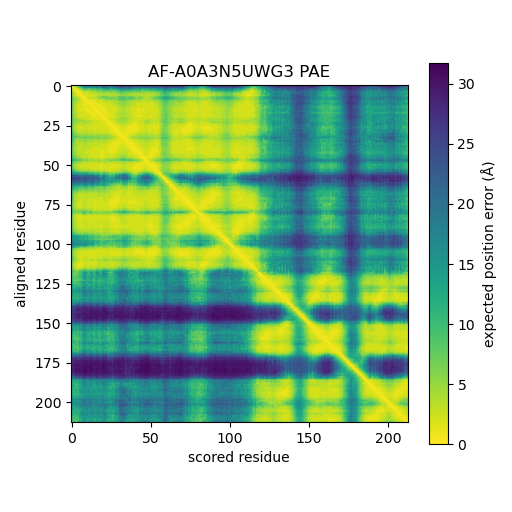 ? -6.776 8.730 24.349 1.00 86.44 95 PRO A N 1
ATOM 735 C CA . PRO A 1 95 ? -5.522 9.468 24.395 1.00 86.44 95 PRO A CA 1
ATOM 736 C C . PRO A 1 95 ? -4.370 8.554 23.975 1.00 86.44 95 PRO A C 1
ATOM 738 O O . PRO A 1 95 ? -4.285 7.412 24.419 1.00 86.44 95 PRO A O 1
ATOM 741 N N . SER A 1 96 ? -3.460 9.055 23.144 1.00 82.44 96 SER A N 1
ATOM 742 C CA . SER A 1 96 ? -2.218 8.329 22.884 1.00 82.44 96 SER A CA 1
ATOM 743 C C . SER A 1 96 ? -1.208 8.585 23.999 1.00 82.44 96 SER A C 1
ATOM 745 O O . SER A 1 96 ? -1.231 9.628 24.655 1.00 82.44 96 SER A O 1
ATOM 747 N N . LEU A 1 97 ? -0.273 7.651 24.152 1.00 77.12 97 LEU A N 1
ATOM 748 C CA . LEU A 1 97 ? 0.916 7.830 24.979 1.00 77.12 97 LEU A CA 1
ATOM 749 C C . LEU A 1 97 ? 1.940 8.774 24.328 1.00 77.12 97 LEU A C 1
ATOM 751 O O . LEU A 1 97 ? 2.795 9.303 25.033 1.00 77.12 97 LEU A O 1
ATOM 755 N N . ASP A 1 98 ? 1.867 8.998 23.008 1.00 75.81 98 ASP A N 1
ATOM 756 C CA . ASP A 1 98 ? 2.705 9.988 22.329 1.00 75.81 98 ASP A CA 1
ATOM 757 C C . ASP A 1 98 ? 2.050 11.380 22.410 1.00 75.81 98 ASP A C 1
ATOM 759 O O . ASP A 1 98 ? 1.019 11.609 21.763 1.00 75.81 98 ASP A O 1
ATOM 763 N N . PRO A 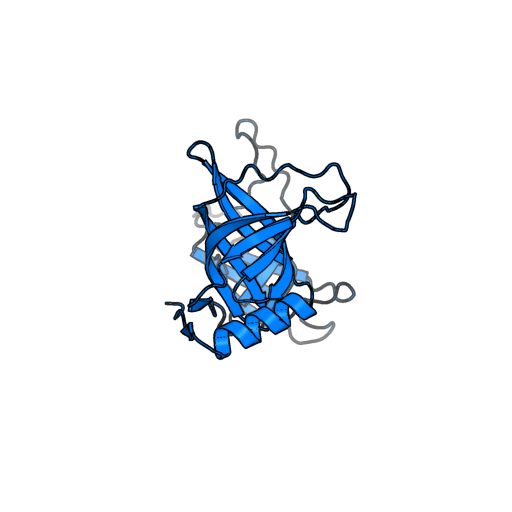1 99 ? 2.643 12.337 23.152 1.00 69.88 99 PRO A N 1
ATOM 764 C CA . PRO A 1 99 ? 2.111 13.693 23.280 1.00 69.88 99 PRO A CA 1
ATOM 765 C C . PRO A 1 99 ? 2.122 14.481 21.962 1.00 69.88 99 PRO A C 1
ATOM 767 O O . PRO A 1 99 ? 1.462 15.514 21.869 1.00 69.88 99 PRO A O 1
ATOM 770 N N . ASN A 1 100 ? 2.856 14.020 20.944 1.00 71.56 100 ASN A N 1
ATOM 771 C CA . ASN A 1 100 ? 2.867 14.632 19.614 1.00 71.56 100 ASN A CA 1
ATOM 772 C C . ASN A 1 100 ? 1.800 14.061 18.679 1.00 71.56 100 ASN A C 1
ATOM 774 O O . ASN A 1 100 ? 1.633 14.558 17.560 1.00 71.56 100 ASN A O 1
ATOM 778 N N . SER A 1 101 ? 1.091 13.021 19.107 1.00 73.88 101 SER A N 1
ATOM 779 C CA . SER A 1 101 ? 0.034 12.426 18.310 1.00 73.88 101 SER A CA 1
ATOM 780 C C . SER A 1 101 ? -1.289 13.177 18.461 1.00 73.88 101 SER A C 1
ATOM 782 O O . SER A 1 101 ? -1.575 13.814 19.474 1.00 73.88 101 SER A O 1
ATOM 784 N N . GLY A 1 102 ? -2.150 13.055 17.451 1.00 75.81 102 GLY A N 1
ATOM 785 C CA . GLY A 1 102 ? -3.534 13.533 17.520 1.00 75.81 102 GLY A CA 1
ATOM 786 C C . GLY A 1 102 ? -4.475 12.665 18.369 1.00 75.81 102 GLY A C 1
ATOM 787 O O . GLY A 1 102 ? -5.686 12.851 18.265 1.00 75.81 102 GLY A O 1
ATOM 788 N N . GLY A 1 103 ? -3.950 11.715 19.151 1.00 86.88 103 GLY A N 1
ATOM 789 C CA . GLY A 1 103 ? -4.723 10.678 19.833 1.00 86.88 103 GLY A CA 1
ATOM 790 C C . GLY A 1 103 ? -4.791 9.359 19.059 1.00 86.88 103 GLY A C 1
ATOM 791 O O . GLY A 1 103 ? -4.313 9.233 17.928 1.00 86.88 103 GLY A O 1
ATOM 792 N N . MET A 1 104 ? -5.399 8.365 19.697 1.00 91.12 104 MET A N 1
ATOM 793 C CA . MET A 1 104 ? -5.542 7.001 19.212 1.00 91.12 104 MET A CA 1
ATOM 794 C C . MET A 1 104 ? -6.986 6.747 18.775 1.00 91.12 104 MET A C 1
ATOM 796 O O . MET A 1 104 ? -7.940 7.074 19.480 1.00 91.12 104 MET A O 1
ATOM 800 N N . ILE A 1 105 ? -7.158 6.161 17.595 1.00 94.62 105 ILE A N 1
ATOM 801 C CA . ILE A 1 105 ? -8.468 5.755 17.087 1.00 94.62 105 ILE A CA 1
ATOM 802 C C . ILE A 1 105 ? -8.600 4.255 17.318 1.00 94.62 105 ILE A C 1
ATOM 804 O O . ILE A 1 105 ? -7.744 3.474 16.898 1.00 94.62 105 ILE A O 1
ATOM 808 N N . VAL A 1 106 ? -9.689 3.857 17.964 1.00 96.56 106 VAL A N 1
ATOM 809 C CA . VAL A 1 106 ? -9.982 2.459 18.270 1.00 96.56 106 VAL A CA 1
ATOM 810 C C . VAL A 1 106 ? -10.988 1.938 17.257 1.00 96.56 106 VAL A C 1
ATOM 812 O O . VAL A 1 106 ? -12.104 2.451 17.140 1.00 96.56 106 VAL A O 1
ATOM 815 N N . LEU A 1 107 ? -10.597 0.911 16.513 1.00 97.38 107 LEU A N 1
ATOM 816 C CA . LEU A 1 107 ? -11.419 0.263 15.499 1.00 97.38 107 LEU A CA 1
ATOM 817 C C . LEU A 1 107 ? -11.873 -1.112 15.980 1.00 97.38 107 LEU A C 1
ATOM 819 O O . LEU A 1 107 ? -11.131 -1.808 16.674 1.00 97.38 107 LEU A O 1
ATOM 823 N N . LYS A 1 108 ? -13.058 -1.558 15.551 1.00 97.06 108 LYS A N 1
ATOM 824 C CA . LYS A 1 108 ? -13.408 -2.981 15.659 1.00 97.06 108 LYS A CA 1
ATOM 825 C C . LYS A 1 108 ? -12.407 -3.787 14.816 1.00 97.06 108 LYS A C 1
ATOM 827 O O . LYS A 1 108 ? -12.071 -3.395 13.697 1.00 97.06 108 LYS A O 1
ATOM 832 N N . SER A 1 109 ? -11.908 -4.908 15.324 1.00 94.62 109 SER A N 1
ATOM 833 C CA . SER A 1 109 ? -11.075 -5.804 14.521 1.00 94.62 109 SER A CA 1
ATOM 834 C C . SER A 1 109 ? -11.903 -6.360 13.353 1.00 94.62 109 SER A C 1
ATOM 836 O O . SER A 1 109 ? -13.047 -6.779 13.567 1.00 94.62 109 SER A O 1
ATOM 838 N N . PRO A 1 110 ? -11.386 -6.328 12.113 1.00 94.38 110 PRO A N 1
ATOM 839 C CA . PRO A 1 110 ? -12.132 -6.812 10.963 1.00 94.38 110 PRO A CA 1
ATOM 840 C C . PRO A 1 110 ? -12.255 -8.336 10.999 1.00 94.38 110 PRO A C 1
ATOM 842 O O . PRO A 1 110 ? -11.288 -9.061 11.224 1.00 94.38 110 PRO A O 1
ATOM 845 N N . GLU A 1 111 ? -13.450 -8.834 10.702 1.00 89.25 111 GLU A N 1
ATOM 846 C CA . GLU A 1 111 ? -13.706 -10.277 10.607 1.00 89.25 111 GLU A CA 1
ATOM 847 C C . GLU A 1 111 ? -13.142 -10.869 9.307 1.00 89.25 111 GLU A C 1
ATOM 849 O O . GLU A 1 111 ? -12.828 -12.058 9.234 1.00 89.25 111 GLU A O 1
ATOM 854 N N . ARG A 1 112 ? -13.002 -10.029 8.273 1.00 92.62 112 ARG A N 1
ATOM 855 C CA . ARG A 1 112 ? -12.558 -10.412 6.933 1.00 92.62 112 ARG A CA 1
ATOM 856 C C . ARG A 1 112 ? -11.559 -9.400 6.398 1.00 92.62 112 ARG A C 1
ATOM 858 O O . ARG A 1 112 ? -11.773 -8.197 6.518 1.00 92.62 112 ARG A O 1
ATOM 865 N N . ILE A 1 113 ? -10.496 -9.884 5.764 1.00 94.12 113 ILE A N 1
ATOM 866 C CA . ILE A 1 113 ? -9.517 -9.036 5.081 1.00 94.12 113 ILE A CA 1
ATOM 867 C C . ILE A 1 113 ? -9.373 -9.514 3.645 1.00 94.12 113 ILE A C 1
ATOM 869 O O . ILE A 1 113 ? -9.023 -10.662 3.389 1.00 94.12 113 ILE A O 1
ATOM 873 N N . GLY A 1 114 ? -9.629 -8.620 2.698 1.00 92.38 114 GLY A N 1
ATOM 874 C CA . GLY A 1 114 ? -9.399 -8.871 1.286 1.00 92.38 114 GLY A CA 1
ATOM 875 C C . GLY A 1 114 ? -7.935 -8.674 0.919 1.00 92.38 114 GLY A C 1
ATOM 876 O O . GLY A 1 114 ? -7.330 -7.649 1.230 1.00 92.38 114 GLY A O 1
ATOM 877 N N . VAL A 1 115 ? -7.372 -9.636 0.204 1.00 91.25 115 VAL A N 1
ATOM 878 C CA . VAL A 1 115 ? -6.014 -9.609 -0.327 1.00 91.25 115 VAL A CA 1
ATOM 879 C C . VAL A 1 115 ? -6.097 -9.387 -1.823 1.00 91.25 115 VAL A C 1
ATOM 881 O O . VAL A 1 115 ? -6.632 -10.200 -2.571 1.00 91.25 115 VAL A O 1
ATOM 884 N N . VAL A 1 116 ? -5.542 -8.267 -2.268 1.00 86.88 116 VAL A N 1
ATOM 885 C CA . VAL A 1 116 ? -5.459 -7.906 -3.677 1.00 86.88 116 VAL A CA 1
ATOM 886 C C . VAL A 1 116 ? -4.029 -8.116 -4.153 1.00 86.88 116 VAL A C 1
ATOM 888 O O . VAL A 1 116 ? -3.146 -7.278 -3.932 1.00 86.88 116 VAL A O 1
ATOM 891 N N . GLN A 1 117 ? -3.805 -9.210 -4.878 1.00 79.62 117 GLN A N 1
ATOM 892 C CA . GLN A 1 117 ? -2.558 -9.448 -5.600 1.00 79.62 117 GLN A CA 1
ATOM 893 C C . GLN A 1 117 ? -2.710 -9.004 -7.056 1.00 79.62 117 GLN A C 1
ATOM 895 O O . GLN A 1 117 ? -3.022 -9.769 -7.960 1.00 79.62 117 GLN A O 1
ATOM 900 N N . ARG A 1 118 ? -2.486 -7.712 -7.309 1.00 72.44 118 ARG A N 1
ATOM 901 C CA . ARG A 1 118 ? -2.630 -7.144 -8.663 1.00 72.44 118 ARG A CA 1
ATOM 902 C C . ARG A 1 118 ? -1.446 -7.405 -9.601 1.00 72.44 118 ARG A C 1
ATOM 904 O O . ARG A 1 118 ? -1.471 -6.931 -10.732 1.00 72.44 118 ARG A O 1
ATOM 911 N N . ARG A 1 119 ? -0.360 -8.017 -9.120 1.00 72.00 119 ARG A N 1
ATOM 912 C CA . ARG A 1 119 ? 0.865 -8.212 -9.907 1.00 72.00 119 ARG A CA 1
ATOM 913 C C . ARG A 1 119 ? 1.192 -9.691 -9.995 1.00 72.00 119 ARG A C 1
ATOM 915 O O . ARG A 1 119 ? 1.436 -10.316 -8.971 1.00 72.00 119 ARG A O 1
ATOM 922 N N . SER A 1 120 ? 1.262 -10.191 -11.223 1.00 75.19 120 SER A N 1
ATOM 923 C CA . SER A 1 120 ? 1.712 -11.552 -11.530 1.00 75.19 120 SER A CA 1
ATOM 924 C C . SER A 1 120 ? 3.231 -11.715 -11.413 1.00 75.19 120 SER A C 1
ATOM 926 O O . SER A 1 120 ? 3.716 -12.834 -11.335 1.00 75.19 120 SER A O 1
ATOM 928 N N . TYR A 1 121 ? 3.983 -10.608 -11.393 1.00 80.56 121 TYR A N 1
ATOM 929 C CA . TYR A 1 121 ? 5.444 -10.615 -11.342 1.00 80.56 121 TYR A CA 1
ATOM 930 C C . TYR A 1 121 ? 5.981 -9.619 -10.316 1.00 80.56 121 TYR A C 1
ATOM 932 O O . TYR A 1 121 ? 5.447 -8.512 -10.162 1.00 80.56 121 TYR A O 1
ATOM 940 N N . PHE A 1 122 ? 7.066 -10.009 -9.644 1.00 78.44 122 PHE A N 1
ATOM 941 C CA . PHE A 1 122 ? 7.814 -9.133 -8.750 1.00 78.44 122 PHE A CA 1
ATOM 942 C C . PHE A 1 122 ? 8.493 -8.013 -9.543 1.00 78.44 122 PHE A C 1
ATOM 944 O O . PHE A 1 122 ? 9.005 -8.242 -10.640 1.00 78.44 122 PHE A O 1
ATOM 951 N N . ARG A 1 123 ? 8.472 -6.798 -8.985 1.00 87.94 123 ARG A N 1
ATOM 952 C CA . ARG A 1 123 ? 9.180 -5.642 -9.536 1.00 87.94 123 ARG A CA 1
ATOM 953 C C . ARG A 1 123 ? 10.426 -5.384 -8.716 1.00 87.94 123 ARG A C 1
ATOM 955 O O . ARG A 1 123 ? 10.334 -5.231 -7.502 1.00 87.94 123 ARG A O 1
ATOM 962 N N . VAL A 1 124 ? 11.555 -5.303 -9.400 1.00 89.56 124 VAL A N 1
ATOM 963 C CA . VAL A 1 124 ? 12.841 -4.937 -8.819 1.00 89.56 124 VAL A CA 1
ATOM 964 C C . VAL A 1 124 ? 13.101 -3.476 -9.160 1.00 89.56 124 VAL A C 1
ATOM 966 O O . VAL A 1 124 ? 13.002 -3.091 -10.327 1.00 89.56 124 VAL A O 1
ATOM 969 N N . ASN A 1 125 ? 13.412 -2.665 -8.150 1.00 91.62 125 ASN A N 1
ATOM 970 C CA . ASN A 1 125 ? 13.863 -1.294 -8.370 1.00 91.62 125 ASN A CA 1
ATOM 971 C C . ASN A 1 125 ? 15.281 -1.313 -8.939 1.00 91.62 125 ASN A C 1
ATOM 973 O O . ASN A 1 125 ? 16.125 -2.085 -8.482 1.00 91.62 125 ASN A O 1
ATOM 977 N N . VAL A 1 126 ? 15.552 -0.435 -9.897 1.00 90.50 126 VAL A N 1
ATOM 978 C CA . VAL A 1 126 ? 16.912 -0.199 -10.374 1.00 90.50 126 VAL A CA 1
ATOM 979 C C . VAL A 1 126 ? 17.668 0.571 -9.283 1.00 90.50 126 VAL A C 1
ATOM 981 O O . VAL A 1 126 ? 17.193 1.634 -8.875 1.00 90.50 126 VAL A O 1
ATOM 984 N N . PRO A 1 127 ? 18.811 0.067 -8.779 1.00 90.12 127 PRO A N 1
ATOM 985 C CA . PRO A 1 127 ? 19.608 0.782 -7.786 1.00 90.12 127 PRO A CA 1
ATOM 986 C C . PRO A 1 127 ? 20.027 2.168 -8.283 1.00 90.12 127 PRO A C 1
ATOM 988 O O . PRO A 1 127 ? 20.338 2.336 -9.459 1.00 90.12 127 PRO A O 1
ATOM 991 N N . ASP A 1 128 ? 20.123 3.155 -7.391 1.00 86.38 128 ASP A N 1
ATOM 992 C CA . ASP A 1 128 ? 20.520 4.517 -7.783 1.00 86.38 128 ASP A CA 1
ATOM 993 C C . ASP A 1 128 ? 21.950 4.614 -8.330 1.00 86.38 128 ASP A C 1
ATOM 995 O O . ASP A 1 128 ? 22.258 5.513 -9.116 1.00 86.38 128 ASP A O 1
ATOM 999 N N . SER A 1 129 ? 22.811 3.659 -7.968 1.00 87.50 129 SER A N 1
ATOM 1000 C CA . SER A 1 129 ? 24.147 3.503 -8.544 1.00 87.50 129 SER A CA 1
ATOM 1001 C C . SER A 1 129 ? 24.118 3.090 -10.019 1.00 87.50 129 SER A C 1
ATOM 1003 O O . SER A 1 129 ? 25.066 3.377 -10.749 1.00 87.50 129 SER A O 1
ATOM 1005 N N . LEU A 1 130 ? 23.035 2.454 -10.481 1.00 86.81 130 LEU A N 1
ATOM 1006 C CA . LEU A 1 130 ? 22.881 1.967 -11.844 1.00 86.81 130 LEU A CA 1
ATOM 1007 C C . LEU A 1 130 ? 21.989 2.923 -12.649 1.00 86.81 130 LEU A C 1
ATOM 1009 O O . LEU A 1 130 ? 20.760 2.887 -12.603 1.00 86.81 130 LEU A O 1
ATOM 1013 N N . LYS A 1 131 ? 22.615 3.808 -13.425 1.00 84.12 131 LYS A N 1
ATOM 1014 C CA . LYS A 1 131 ? 21.900 4.728 -14.321 1.00 84.12 131 LYS A CA 1
ATOM 1015 C C . LYS A 1 131 ? 21.587 4.039 -15.647 1.00 84.12 131 LYS A C 1
ATOM 1017 O O . LYS A 1 131 ? 22.332 4.170 -16.612 1.00 84.12 131 LYS A O 1
ATOM 1022 N N . VAL A 1 132 ? 20.476 3.311 -15.694 1.00 90.25 132 VAL A N 1
ATOM 1023 C CA . VAL A 1 132 ? 20.004 2.666 -16.928 1.00 90.25 132 VAL A CA 1
ATOM 1024 C C . VAL A 1 132 ? 19.202 3.670 -17.762 1.00 90.25 132 VAL A C 1
ATOM 1026 O O . VAL A 1 132 ? 18.059 3.998 -17.422 1.00 90.25 132 VAL A O 1
ATOM 1029 N N . SER A 1 133 ? 19.812 4.165 -18.844 1.00 91.44 133 SER A N 1
ATOM 1030 C CA . SER A 1 133 ? 19.127 4.984 -19.852 1.00 91.44 133 SER A CA 1
ATOM 1031 C C . SER A 1 133 ? 18.277 4.102 -20.766 1.00 91.44 133 SER A C 1
ATOM 1033 O O . SER A 1 133 ? 18.673 3.002 -21.161 1.00 91.44 133 SER A O 1
ATOM 1035 N N . VAL A 1 134 ? 17.081 4.588 -21.072 1.00 93.56 134 VAL A N 1
ATOM 1036 C CA . VAL A 1 134 ? 16.078 3.909 -21.880 1.00 93.56 134 VAL A CA 1
ATOM 1037 C C . VAL A 1 134 ? 15.730 4.797 -23.059 1.00 93.56 134 VAL A C 1
ATOM 1039 O O . VAL A 1 134 ? 15.292 5.930 -22.886 1.00 93.56 134 VAL A O 1
ATOM 1042 N N . MET A 1 135 ? 15.861 4.260 -24.262 1.00 93.12 135 MET A N 1
ATOM 1043 C CA . MET A 1 135 ? 15.389 4.900 -25.477 1.00 93.12 135 MET A CA 1
ATOM 1044 C C . MET A 1 135 ? 13.979 4.408 -25.792 1.00 93.12 135 MET A C 1
ATOM 1046 O O . MET A 1 135 ? 13.728 3.205 -25.852 1.00 93.12 135 MET A O 1
ATOM 1050 N N . ILE A 1 136 ? 13.065 5.343 -26.013 1.00 91.94 136 ILE A N 1
ATOM 1051 C CA . ILE A 1 136 ? 11.667 5.095 -26.348 1.00 91.94 136 ILE A CA 1
ATOM 1052 C C . ILE A 1 136 ? 11.382 5.737 -27.698 1.00 91.94 136 ILE A C 1
ATOM 1054 O O . ILE A 1 136 ? 11.832 6.850 -27.963 1.00 91.94 136 ILE A O 1
ATOM 1058 N N . TRP A 1 137 ? 10.616 5.065 -28.548 1.00 90.31 137 TRP A N 1
ATOM 1059 C CA . TRP A 1 137 ? 10.141 5.650 -29.795 1.00 90.31 137 TRP A CA 1
ATOM 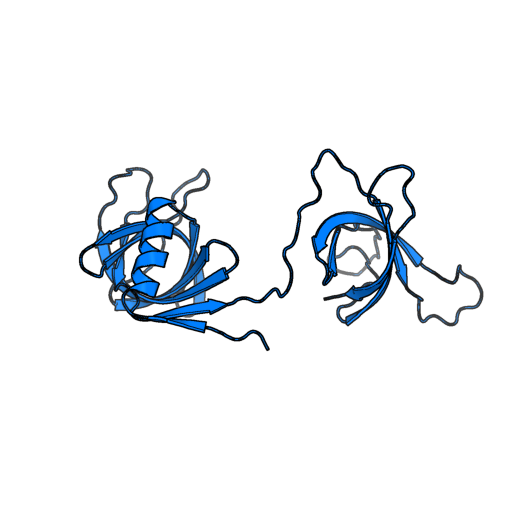1060 C C . TRP A 1 137 ? 8.731 5.192 -30.132 1.00 90.31 137 TRP A C 1
ATOM 1062 O O . TRP A 1 137 ? 8.299 4.097 -29.776 1.00 90.31 137 TRP A O 1
ATOM 1072 N N . HIS A 1 138 ? 8.011 6.026 -30.870 1.00 84.19 138 HIS A N 1
ATOM 1073 C CA . HIS A 1 138 ? 6.734 5.659 -31.465 1.00 84.19 138 HIS A CA 1
ATOM 1074 C C . HIS A 1 138 ? 6.654 6.176 -32.898 1.00 84.19 138 HIS A C 1
ATOM 1076 O O . HIS A 1 138 ? 7.328 7.142 -33.267 1.00 84.19 138 HIS A O 1
ATOM 1082 N N . ARG A 1 139 ? 5.780 5.577 -33.705 1.00 70.69 139 ARG A N 1
ATOM 1083 C CA . ARG A 1 139 ? 5.449 6.120 -35.025 1.00 70.69 139 ARG A CA 1
ATOM 1084 C C . ARG A 1 139 ? 4.481 7.283 -34.837 1.00 70.69 139 ARG A C 1
ATOM 1086 O O . ARG A 1 139 ? 3.397 7.077 -34.296 1.00 70.69 139 ARG A O 1
ATOM 1093 N N . SER A 1 140 ? 4.871 8.491 -35.240 1.00 60.28 140 SER A N 1
ATOM 1094 C CA . SER A 1 140 ? 3.906 9.584 -35.357 1.00 60.28 140 SER A CA 1
ATOM 1095 C C . SER A 1 140 ? 3.006 9.284 -36.560 1.00 60.28 140 SER A C 1
ATOM 1097 O O . SER A 1 140 ? 3.463 8.874 -37.625 1.00 60.28 140 SER A O 1
ATOM 1099 N N . GLY A 1 141 ? 1.693 9.414 -36.382 1.00 52.12 141 GLY A N 1
ATOM 1100 C CA . GLY A 1 141 ? 0.719 9.156 -37.446 1.00 52.12 141 GLY A CA 1
ATOM 1101 C C . GLY A 1 141 ? 0.688 10.233 -38.536 1.00 52.12 141 GLY A C 1
ATOM 1102 O O . GLY A 1 141 ? -0.162 10.160 -39.423 1.00 52.12 141 GLY A O 1
ATOM 1103 N N . SER A 1 142 ? 1.558 11.251 -38.486 1.00 49.19 142 SER A N 1
ATOM 1104 C CA . SER A 1 142 ? 1.540 12.327 -39.472 1.00 49.19 142 SER A CA 1
ATOM 1105 C C . SER A 1 142 ? 2.230 11.872 -40.759 1.00 49.19 142 SER A C 1
ATOM 1107 O O . SER A 1 142 ? 3.440 11.701 -40.857 1.00 49.19 142 SER A O 1
ATOM 1109 N N . ARG A 1 143 ? 1.419 11.700 -41.802 1.00 46.25 143 ARG A N 1
ATOM 1110 C CA . ARG A 1 143 ? 1.822 11.452 -43.195 1.00 46.25 143 ARG A CA 1
ATOM 1111 C C . ARG A 1 143 ? 2.508 12.675 -43.839 1.00 46.25 143 ARG A C 1
ATOM 1113 O O . ARG A 1 143 ? 2.334 12.921 -45.029 1.00 46.25 143 ARG A O 1
ATOM 1120 N N . GLN A 1 144 ? 3.253 13.478 -43.079 1.00 46.50 144 GLN A N 1
ATOM 1121 C CA . GLN A 1 144 ? 4.028 14.579 -43.642 1.00 46.50 144 GLN A CA 1
ATOM 1122 C C . GLN A 1 144 ? 5.434 14.088 -43.977 1.00 46.50 144 GLN A C 1
ATOM 1124 O O . GLN A 1 144 ? 6.236 13.736 -43.123 1.00 46.50 144 GLN A O 1
ATOM 1129 N N . MET A 1 145 ? 5.694 14.037 -45.278 1.00 46.44 145 MET A N 1
ATOM 1130 C CA . MET A 1 145 ? 6.795 13.353 -45.956 1.00 46.44 145 MET A CA 1
ATOM 1131 C C . MET A 1 145 ? 8.200 13.951 -45.710 1.00 46.44 145 MET A C 1
ATOM 1133 O O . MET A 1 145 ? 9.092 13.731 -46.526 1.00 46.44 145 MET A O 1
ATOM 1137 N N . LYS A 1 146 ? 8.413 14.745 -44.649 1.00 47.25 146 LYS A N 1
ATOM 1138 C CA . LYS A 1 146 ? 9.631 15.563 -44.489 1.00 47.25 146 LYS A CA 1
ATOM 1139 C C . LYS A 1 146 ? 10.310 15.568 -43.116 1.00 47.25 146 LYS A C 1
ATOM 1141 O O . LYS A 1 146 ? 11.335 16.228 -42.998 1.00 47.25 146 LYS A O 1
ATOM 1146 N N . GLU A 1 147 ? 9.850 14.807 -42.126 1.00 47.47 147 GLU A N 1
ATOM 1147 C CA . GLU A 1 147 ? 10.547 14.714 -40.831 1.00 47.47 147 GLU A CA 1
ATOM 1148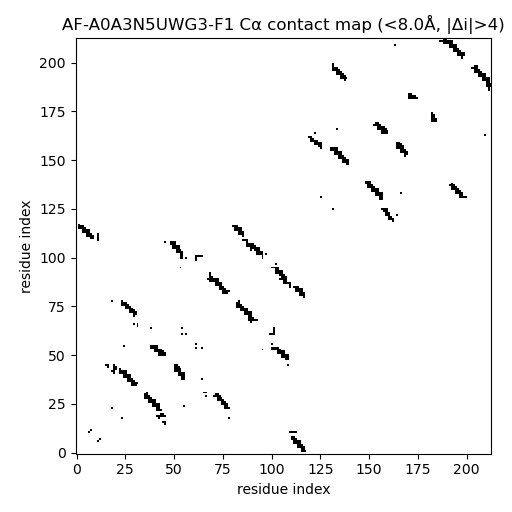 C C . GLU A 1 147 ? 10.803 13.264 -40.394 1.00 47.47 147 GLU A C 1
ATOM 1150 O O . GLU A 1 147 ? 10.096 12.356 -40.845 1.00 47.47 147 GLU A O 1
ATOM 1155 N N . PRO A 1 148 ? 11.867 13.011 -39.599 1.00 48.44 148 PRO A N 1
ATOM 1156 C CA . PRO A 1 148 ? 12.336 11.663 -39.305 1.00 48.44 148 PRO A CA 1
ATOM 1157 C C . PRO A 1 148 ? 11.213 10.791 -38.735 1.00 48.44 148 PRO A C 1
ATOM 1159 O O . PRO A 1 148 ? 10.550 11.146 -37.768 1.00 48.44 148 PRO A O 1
ATOM 1162 N N . MET A 1 149 ? 11.040 9.616 -39.347 1.00 55.44 149 MET A N 1
ATOM 1163 C CA . MET A 1 149 ? 9.947 8.646 -39.156 1.00 55.44 149 MET A CA 1
ATOM 1164 C C . MET A 1 149 ? 9.672 8.188 -37.705 1.00 55.44 149 MET A C 1
ATOM 1166 O O . MET A 1 149 ? 8.707 7.456 -37.477 1.00 55.44 149 MET A O 1
ATOM 1170 N N . HIS A 1 150 ? 10.508 8.558 -36.733 1.00 60.50 150 HIS A N 1
ATOM 1171 C CA . HIS A 1 150 ? 10.399 8.143 -35.338 1.00 60.50 150 HIS A CA 1
ATOM 1172 C C . HIS A 1 150 ? 10.816 9.286 -34.407 1.00 60.50 150 HIS A C 1
ATOM 1174 O O . HIS A 1 150 ? 11.950 9.762 -34.465 1.00 60.50 150 HIS A O 1
ATOM 1180 N N . ASN A 1 151 ? 9.917 9.675 -33.501 1.00 71.00 151 ASN A N 1
ATOM 1181 C CA . ASN A 1 151 ? 10.263 10.557 -32.391 1.00 71.00 151 ASN A CA 1
ATOM 1182 C C . ASN A 1 151 ? 10.942 9.715 -31.310 1.00 71.00 151 ASN A C 1
ATOM 1184 O O . ASN A 1 151 ? 10.307 8.831 -30.730 1.00 71.00 151 ASN A O 1
ATOM 1188 N N . TYR A 1 152 ? 12.225 9.978 -31.059 1.00 83.81 152 TYR A N 1
ATOM 1189 C CA . TYR A 1 152 ? 12.985 9.336 -29.990 1.00 83.81 152 TYR A CA 1
ATOM 1190 C C . TYR A 1 152 ? 12.919 10.167 -28.708 1.00 83.81 152 TYR A C 1
ATOM 1192 O O . TYR A 1 152 ? 13.029 11.397 -28.723 1.00 83.81 152 TYR A O 1
ATOM 1200 N N . TYR A 1 153 ? 12.761 9.470 -27.590 1.00 86.69 153 TYR A N 1
ATOM 1201 C CA . TYR A 1 153 ? 12.760 10.027 -26.247 1.00 86.69 153 TYR A CA 1
ATOM 1202 C C . TYR A 1 153 ? 13.725 9.221 -25.390 1.00 86.69 153 TYR A C 1
ATOM 1204 O O . TYR A 1 153 ? 13.719 7.992 -25.426 1.00 86.69 153 TYR A O 1
ATOM 1212 N N . GLU A 1 154 ? 14.542 9.917 -24.614 1.00 90.50 154 GLU A N 1
ATOM 1213 C CA . GLU A 1 154 ? 15.398 9.299 -23.611 1.00 90.50 154 GLU A CA 1
ATOM 1214 C C . GLU A 1 154 ? 14.708 9.368 -22.245 1.00 90.50 154 GLU A C 1
ATOM 1216 O O . GLU A 1 154 ? 14.120 10.387 -21.881 1.00 90.50 154 GLU A O 1
ATOM 1221 N N . GLY A 1 155 ? 14.759 8.276 -21.493 1.00 91.38 155 GLY A N 1
ATOM 1222 C CA . GLY A 1 155 ? 14.213 8.164 -20.150 1.00 91.38 155 GLY A CA 1
ATOM 1223 C C . GLY A 1 155 ? 15.111 7.340 -19.234 1.00 91.38 155 GLY A C 1
ATOM 1224 O O . GLY A 1 155 ? 16.123 6.787 -19.650 1.00 91.38 155 GLY A O 1
ATOM 1225 N N . ARG A 1 156 ? 14.728 7.245 -17.963 1.00 92.94 156 ARG A N 1
ATOM 1226 C CA . ARG A 1 156 ? 15.419 6.459 -16.935 1.00 92.94 156 ARG A CA 1
ATOM 1227 C C . ARG A 1 156 ? 14.549 5.292 -16.489 1.00 92.94 156 ARG A C 1
ATOM 1229 O O . ARG A 1 156 ? 13.383 5.497 -16.144 1.00 92.94 156 ARG A O 1
ATOM 1236 N N . LEU A 1 157 ? 15.117 4.088 -16.458 1.00 94.06 157 LEU A N 1
ATOM 1237 C CA . LEU A 1 157 ? 14.455 2.914 -15.889 1.00 94.06 157 LEU A CA 1
ATOM 1238 C C . LEU A 1 157 ? 14.410 3.032 -14.359 1.00 94.06 157 LEU A C 1
ATOM 1240 O O . LEU A 1 157 ? 15.443 3.249 -13.729 1.00 94.06 157 LEU A O 1
ATOM 1244 N N . MET A 1 158 ? 13.223 2.885 -13.772 1.00 94.19 158 MET A N 1
ATOM 1245 C CA . MET A 1 158 ? 13.013 2.969 -12.320 1.00 94.19 158 MET A CA 1
ATOM 1246 C C . MET A 1 158 ? 12.791 1.602 -11.692 1.00 94.19 158 MET A C 1
ATOM 1248 O O . MET A 1 158 ? 13.380 1.281 -10.664 1.00 94.19 158 MET A O 1
ATOM 1252 N N . ASP A 1 159 ? 11.938 0.798 -12.319 1.00 93.38 159 ASP A N 1
ATOM 1253 C CA . ASP A 1 159 ? 11.674 -0.573 -11.911 1.00 93.38 159 ASP A CA 1
ATOM 1254 C C . ASP A 1 159 ? 11.438 -1.460 -13.135 1.00 93.38 159 ASP A C 1
ATOM 1256 O O . ASP A 1 159 ? 11.089 -0.979 -14.220 1.00 93.38 159 ASP A O 1
ATOM 1260 N N . ILE A 1 160 ? 11.639 -2.764 -12.955 1.00 92.50 160 ILE A N 1
ATOM 1261 C CA . ILE A 1 160 ? 11.370 -3.772 -13.977 1.00 92.50 160 ILE A CA 1
ATOM 1262 C C . ILE A 1 160 ? 10.811 -5.056 -13.363 1.00 92.50 160 ILE A C 1
ATOM 1264 O O . ILE A 1 160 ? 11.114 -5.426 -12.232 1.00 92.50 160 ILE A O 1
ATOM 1268 N N . SER A 1 161 ? 9.970 -5.739 -14.130 1.00 90.56 161 SER A N 1
ATOM 1269 C CA . SER A 1 161 ? 9.444 -7.081 -13.879 1.00 90.56 161 SER A CA 1
ATOM 1270 C C . SER A 1 161 ? 9.346 -7.839 -15.198 1.00 90.56 161 SER A C 1
ATOM 1272 O O . SER A 1 161 ? 9.373 -7.222 -16.263 1.00 90.56 161 SER A O 1
ATOM 1274 N N . ALA A 1 162 ? 9.107 -9.150 -15.147 1.00 86.62 162 ALA A N 1
ATOM 1275 C CA . ALA A 1 162 ? 8.854 -9.936 -16.359 1.00 86.62 162 ALA A CA 1
ATOM 1276 C C . ALA A 1 162 ? 7.617 -9.459 -17.156 1.00 86.62 162 ALA A C 1
ATOM 1278 O O . ALA A 1 162 ? 7.523 -9.710 -18.351 1.00 86.62 162 ALA A O 1
ATOM 1279 N N . GLY A 1 163 ? 6.681 -8.743 -16.515 1.00 88.44 163 GLY A N 1
ATOM 1280 C CA . GLY A 1 163 ? 5.473 -8.214 -17.160 1.00 88.44 163 GLY A CA 1
ATOM 1281 C C . GLY A 1 163 ? 5.557 -6.755 -17.622 1.00 88.44 163 GLY A C 1
ATOM 1282 O O . GLY A 1 163 ? 4.583 -6.242 -18.169 1.00 88.44 163 GLY A O 1
ATOM 1283 N N . GLY A 1 164 ? 6.661 -6.050 -17.364 1.00 92.00 164 GLY A N 1
ATOM 1284 C CA . GLY A 1 164 ? 6.826 -4.650 -17.761 1.00 92.00 164 GLY A CA 1
ATOM 1285 C C . GLY A 1 164 ? 7.692 -3.834 -16.807 1.00 92.00 164 GLY A C 1
ATOM 1286 O O . GLY A 1 164 ? 8.193 -4.350 -15.808 1.00 92.00 164 GLY A O 1
ATOM 1287 N N . ALA A 1 165 ? 7.823 -2.544 -17.103 1.00 93.69 165 ALA A N 1
ATOM 1288 C CA . ALA A 1 165 ? 8.744 -1.628 -16.437 1.00 93.69 165 ALA A CA 1
ATOM 1289 C C . ALA A 1 165 ? 8.106 -0.264 -16.142 1.00 93.69 165 ALA A C 1
ATOM 1291 O O . ALA A 1 165 ? 7.096 0.104 -16.749 1.00 93.69 165 ALA A O 1
ATOM 1292 N N . GLN A 1 166 ? 8.708 0.490 -15.223 1.00 94.50 166 GLN A N 1
ATOM 1293 C CA . GLN A 1 166 ? 8.444 1.913 -15.030 1.00 94.50 166 GLN A CA 1
ATOM 1294 C C . GLN A 1 166 ? 9.618 2.735 -15.562 1.00 94.50 166 GLN A C 1
ATOM 1296 O O . GLN A 1 166 ? 10.763 2.520 -15.169 1.00 94.50 166 GLN A O 1
ATOM 1301 N N . ILE A 1 167 ? 9.319 3.699 -16.434 1.00 93.06 167 ILE A N 1
ATOM 1302 C CA . ILE A 1 167 ? 10.306 4.586 -17.053 1.00 93.06 167 ILE A CA 1
ATOM 1303 C C . ILE A 1 167 ? 9.900 6.032 -16.764 1.00 93.06 167 ILE A C 1
ATOM 1305 O O . ILE A 1 167 ? 8.733 6.389 -16.923 1.00 93.06 167 ILE A O 1
ATOM 1309 N N . ILE A 1 168 ? 10.853 6.858 -16.336 1.00 92.12 168 ILE A N 1
ATOM 1310 C CA . ILE A 1 168 ? 10.671 8.307 -16.199 1.00 92.12 168 ILE A CA 1
ATOM 1311 C C . ILE A 1 168 ? 11.241 8.978 -17.442 1.00 92.12 168 ILE A C 1
ATOM 1313 O O . ILE A 1 168 ? 12.412 8.788 -17.756 1.00 92.12 168 ILE A O 1
ATOM 1317 N N . VAL A 1 169 ? 10.432 9.784 -18.125 1.00 88.69 169 VAL A N 1
ATOM 1318 C CA . VAL A 1 169 ? 10.857 10.582 -19.282 1.00 88.69 169 VAL A CA 1
ATOM 1319 C C . VAL A 1 169 ? 10.852 12.061 -18.878 1.00 88.69 169 VAL A C 1
ATOM 1321 O O . VAL A 1 169 ? 9.843 12.523 -18.339 1.00 88.69 169 VAL A O 1
ATOM 1324 N N . PRO A 1 170 ? 11.940 12.820 -19.096 1.00 83.44 170 PRO A N 1
ATOM 1325 C CA . PRO A 1 170 ? 11.973 14.251 -18.811 1.00 83.44 170 PRO A CA 1
ATOM 1326 C C . PRO A 1 170 ? 10.938 15.019 -19.639 1.00 83.44 170 PRO A C 1
ATOM 1328 O O . PRO A 1 170 ? 10.772 14.763 -20.832 1.00 83.44 170 PRO A O 1
ATOM 1331 N N . ALA A 1 171 ? 10.269 15.996 -19.023 1.00 72.38 171 ALA A N 1
ATOM 1332 C CA . ALA A 1 171 ? 9.358 16.885 -19.737 1.00 72.38 171 ALA A CA 1
ATOM 1333 C C . ALA A 1 171 ? 10.114 17.769 -20.721 1.00 72.38 171 ALA A C 1
ATOM 1335 O O . ALA A 1 171 ? 11.008 18.519 -20.331 1.00 72.38 171 ALA A O 1
ATOM 1336 N N . LYS A 1 172 ? 9.725 17.711 -21.999 1.00 65.94 172 LYS A N 1
ATOM 1337 C CA . LYS A 1 172 ? 10.137 18.726 -22.966 1.00 65.94 172 LYS A CA 1
ATOM 1338 C C . LYS A 1 172 ? 9.414 20.022 -22.604 1.00 65.94 172 LYS A C 1
ATOM 1340 O O . LYS A 1 172 ? 8.184 20.078 -22.592 1.00 65.94 172 LYS A O 1
ATOM 1345 N N . SER A 1 173 ? 10.175 21.064 -22.291 1.00 49.25 173 SER A N 1
ATOM 1346 C CA . SER A 1 173 ? 9.687 22.424 -22.059 1.00 49.25 173 SER A CA 1
ATOM 1347 C C . SER A 1 173 ? 9.239 23.068 -23.377 1.00 49.25 173 SER A C 1
ATOM 1349 O O . SER A 1 173 ? 9.853 24.001 -23.881 1.00 49.25 173 SER A O 1
ATOM 1351 N N . GLY A 1 174 ? 8.158 22.560 -23.965 1.00 48.78 174 GLY A N 1
ATOM 1352 C CA . GLY A 1 174 ? 7.480 23.228 -25.069 1.00 48.78 174 GLY A CA 1
ATOM 1353 C C . GLY A 1 174 ? 6.569 24.317 -24.517 1.00 48.78 174 GLY A C 1
ATOM 1354 O O . GLY A 1 174 ? 5.462 24.016 -24.082 1.00 48.78 174 GLY A O 1
ATOM 1355 N N . LYS A 1 175 ? 7.014 25.580 -24.520 1.00 38.66 175 LYS A N 1
ATOM 1356 C CA . LYS A 1 175 ? 6.086 26.716 -24.447 1.00 38.66 175 LYS A CA 1
ATOM 1357 C C . LYS A 1 175 ? 5.259 26.705 -25.734 1.00 38.66 175 LYS A C 1
ATOM 1359 O O . LYS A 1 175 ? 5.722 27.188 -26.759 1.00 38.66 175 LYS A O 1
ATOM 1364 N N . VAL A 1 176 ? 4.059 26.139 -25.685 1.00 44.88 176 VAL A N 1
ATOM 1365 C CA . VAL A 1 176 ? 3.010 26.475 -26.650 1.00 44.88 176 VAL A CA 1
ATOM 1366 C C . VAL A 1 176 ? 2.223 27.614 -26.015 1.00 44.88 176 VAL A C 1
ATOM 1368 O O . VAL A 1 176 ? 1.575 27.420 -24.985 1.00 44.88 176 VAL A O 1
ATOM 1371 N N . GLU A 1 177 ? 2.345 28.822 -26.567 1.00 34.28 177 GLU A N 1
ATOM 1372 C CA . GLU A 1 177 ? 1.507 29.953 -26.165 1.00 34.28 177 GLU A CA 1
ATOM 1373 C C . GLU A 1 177 ? 0.034 29.564 -26.359 1.00 34.28 177 GLU A C 1
ATOM 1375 O O . GLU A 1 177 ? -0.395 29.262 -27.469 1.00 34.28 177 GLU A O 1
ATOM 1380 N N . GLY A 1 178 ? -0.727 29.512 -25.260 1.00 41.94 178 GLY A N 1
ATOM 1381 C CA . GLY A 1 178 ? -2.180 29.301 -25.281 1.00 41.94 178 GLY A CA 1
ATOM 1382 C C . GLY A 1 178 ? -2.710 28.012 -24.642 1.00 41.94 178 GLY A C 1
ATOM 1383 O O . GLY A 1 178 ? -3.923 27.899 -24.491 1.00 41.94 178 GLY A O 1
ATOM 1384 N N . ALA A 1 179 ? -1.867 27.067 -24.209 1.00 36.81 179 ALA A N 1
ATOM 1385 C CA . ALA A 1 179 ? -2.332 25.882 -23.474 1.00 36.81 179 ALA A CA 1
ATOM 1386 C C . ALA A 1 179 ? -2.038 26.007 -21.963 1.00 36.81 179 ALA A C 1
ATOM 1388 O O . ALA A 1 179 ? -0.878 26.191 -21.579 1.00 36.81 179 ALA A O 1
ATOM 1389 N N . PRO A 1 180 ? -3.046 25.908 -21.074 1.00 34.38 180 PRO A N 1
ATOM 1390 C CA . PRO A 1 180 ? -2.825 26.015 -19.641 1.00 34.38 180 PRO A CA 1
ATOM 1391 C C . PRO A 1 180 ? -2.177 24.724 -19.124 1.00 34.38 180 PRO A C 1
ATOM 1393 O O . PRO A 1 180 ? -2.833 23.699 -18.993 1.00 34.38 180 PRO A O 1
ATOM 1396 N N . GLY A 1 181 ? -0.878 24.794 -18.822 1.00 39.03 181 GLY A N 1
ATOM 1397 C CA . GLY A 1 181 ? -0.172 23.859 -17.941 1.00 39.03 181 GLY A CA 1
ATOM 1398 C C . GLY A 1 181 ? -0.023 22.420 -18.447 1.00 39.03 181 GLY A C 1
ATOM 1399 O O . GLY A 1 181 ? -0.797 21.543 -18.087 1.00 39.03 181 GLY A O 1
ATOM 1400 N N . GLY A 1 182 ? 1.058 22.132 -19.172 1.00 36.97 182 GLY A N 1
ATOM 1401 C CA . GLY A 1 182 ? 1.496 20.752 -19.394 1.00 36.97 182 GLY A CA 1
ATOM 1402 C C . GLY A 1 182 ? 2.581 20.661 -20.455 1.00 36.97 182 GLY A C 1
ATOM 1403 O O . GLY A 1 182 ? 2.372 21.097 -21.581 1.00 36.97 182 GLY A O 1
ATOM 1404 N N . GLY A 1 183 ? 3.748 20.115 -20.106 1.00 44.28 183 GLY A N 1
ATOM 1405 C CA . GLY A 1 183 ? 4.771 19.783 -21.100 1.00 44.28 183 GLY A CA 1
ATOM 1406 C C . GLY A 1 183 ? 4.186 18.854 -22.166 1.00 44.28 183 GLY A C 1
ATOM 1407 O O . GLY A 1 183 ? 3.468 17.910 -21.836 1.00 44.28 183 GLY A O 1
ATOM 1408 N N . VAL A 1 184 ? 4.463 19.142 -23.436 1.00 52.47 184 VAL A N 1
ATOM 1409 C CA . VAL A 1 184 ? 3.928 18.381 -24.570 1.00 52.47 184 VAL A CA 1
ATOM 1410 C C . VAL A 1 184 ? 4.616 17.019 -24.612 1.00 52.47 184 VAL A C 1
ATOM 1412 O O . VAL A 1 184 ? 5.779 16.900 -25.002 1.00 52.47 184 VAL A O 1
ATOM 1415 N N . PHE A 1 185 ? 3.904 15.986 -24.179 1.00 62.69 185 PHE A N 1
ATOM 1416 C CA . PHE A 1 185 ? 4.281 14.602 -24.418 1.00 62.69 185 PHE A CA 1
ATOM 1417 C C . PHE A 1 185 ? 3.268 13.989 -25.378 1.00 62.69 185 PHE A C 1
ATOM 1419 O O . PHE A 1 185 ? 2.083 13.942 -25.066 1.00 62.69 185 PHE A O 1
ATOM 1426 N N . ASP A 1 186 ? 3.736 13.447 -26.501 1.00 72.19 186 ASP A N 1
ATOM 1427 C CA . ASP A 1 186 ? 2.896 12.769 -27.505 1.00 72.19 186 ASP A CA 1
ATOM 1428 C C . ASP A 1 186 ? 2.432 11.362 -27.060 1.00 72.19 186 ASP A C 1
ATOM 1430 O O . ASP A 1 186 ? 2.051 10.517 -27.874 1.00 72.19 186 ASP A O 1
ATOM 1434 N N . PHE A 1 187 ? 2.468 11.080 -25.755 1.00 81.62 187 PHE A N 1
ATOM 1435 C CA . PHE A 1 187 ? 2.188 9.765 -25.196 1.00 81.62 187 PHE A CA 1
ATOM 1436 C C . PHE A 1 187 ? 0.764 9.665 -24.660 1.00 81.62 187 PHE A C 1
ATOM 1438 O O . PHE A 1 187 ? 0.341 10.463 -23.827 1.00 81.62 187 PHE A O 1
ATOM 1445 N N . HIS A 1 188 ? 0.051 8.618 -25.071 1.00 84.25 188 HIS A N 1
ATOM 1446 C CA . HIS A 1 188 ? -1.314 8.352 -24.626 1.00 84.25 188 HIS A CA 1
ATOM 1447 C C . HIS A 1 188 ? -1.435 6.947 -24.035 1.00 84.25 188 HIS A C 1
ATOM 1449 O O . HIS A 1 188 ? -0.783 5.996 -24.473 1.00 84.25 188 HIS A O 1
ATOM 1455 N N . LYS A 1 189 ? -2.311 6.791 -23.039 1.00 88.75 189 LYS A N 1
ATOM 1456 C CA . LYS A 1 189 ? -2.616 5.481 -22.458 1.00 88.75 189 LYS A CA 1
ATOM 1457 C C . LYS A 1 189 ? -3.119 4.520 -23.541 1.00 88.75 189 LYS A C 1
ATOM 1459 O O . LYS A 1 189 ? -3.987 4.867 -24.333 1.00 88.75 189 LYS A O 1
ATOM 1464 N N . GLY A 1 190 ? -2.587 3.301 -23.555 1.00 88.00 190 GLY A N 1
ATOM 1465 C CA . GLY A 1 190 ? -2.914 2.261 -24.531 1.00 88.00 190 GLY A CA 1
ATOM 1466 C C . GLY A 1 190 ? -2.081 2.299 -25.815 1.00 88.00 190 GLY A C 1
ATOM 1467 O O . GLY A 1 190 ? -2.137 1.334 -26.579 1.00 88.00 190 GLY A O 1
ATOM 1468 N N . GLN A 1 191 ? -1.282 3.347 -26.038 1.00 88.44 191 GLN A N 1
ATOM 1469 C CA . GLN A 1 191 ? -0.384 3.456 -27.187 1.00 88.44 191 GLN A CA 1
ATOM 1470 C C . GLN A 1 191 ? 0.736 2.414 -27.124 1.00 88.44 191 GLN A C 1
ATOM 1472 O O . GLN A 1 191 ? 1.282 2.137 -26.053 1.00 88.44 191 GLN A O 1
ATOM 1477 N N . PHE A 1 192 ? 1.104 1.873 -28.286 1.00 90.50 192 PHE A N 1
ATOM 1478 C CA . PHE A 1 192 ? 2.280 1.023 -28.434 1.00 90.50 192 PHE A CA 1
ATOM 1479 C C . PHE A 1 192 ? 3.523 1.852 -28.753 1.00 90.50 192 PHE A C 1
ATOM 1481 O O . PHE A 1 192 ? 3.497 2.739 -29.608 1.00 90.50 192 PHE A O 1
ATOM 1488 N N . ILE A 1 193 ? 4.614 1.523 -28.075 1.00 91.94 193 ILE A N 1
ATOM 1489 C CA . ILE A 1 193 ? 5.921 2.160 -28.197 1.00 91.94 193 ILE A CA 1
ATOM 1490 C C . ILE A 1 193 ? 6.997 1.084 -28.352 1.00 91.94 193 ILE A C 1
ATOM 1492 O O . ILE A 1 193 ? 6.867 -0.018 -27.818 1.00 91.94 193 ILE A O 1
ATOM 1496 N N . GLY A 1 194 ? 8.064 1.403 -29.073 1.00 93.12 194 GLY A N 1
ATOM 1497 C CA . GLY A 1 194 ? 9.307 0.649 -29.025 1.00 93.12 194 GLY A CA 1
ATOM 1498 C C . GLY A 1 194 ? 10.159 1.146 -27.864 1.00 93.12 194 GLY A C 1
ATOM 1499 O O . GLY A 1 194 ? 10.204 2.346 -27.587 1.00 93.12 194 GLY A O 1
ATOM 1500 N N . VAL A 1 195 ? 10.808 0.223 -27.168 1.00 93.69 195 VAL A N 1
ATOM 1501 C CA . VAL A 1 195 ? 11.671 0.516 -26.027 1.00 93.69 195 VAL A CA 1
ATOM 1502 C C . VAL A 1 195 ? 12.974 -0.253 -26.187 1.00 93.69 195 VAL A C 1
ATOM 1504 O O . VAL A 1 195 ? 12.970 -1.428 -26.558 1.00 93.69 195 VAL A O 1
ATOM 1507 N N . ARG A 1 196 ? 14.094 0.409 -25.893 1.00 94.75 196 ARG A N 1
ATOM 1508 C CA . ARG A 1 196 ? 15.429 -0.185 -25.849 1.00 94.75 196 ARG A CA 1
ATOM 1509 C C . ARG A 1 196 ? 16.187 0.295 -24.629 1.00 94.75 196 ARG A C 1
ATOM 1511 O O . ARG A 1 196 ? 16.231 1.492 -24.372 1.00 94.75 196 ARG A O 1
ATOM 1518 N N . PHE A 1 197 ? 16.853 -0.615 -23.937 1.00 93.69 197 PHE A N 1
ATOM 1519 C CA . PHE A 1 197 ? 17.830 -0.258 -22.913 1.00 93.69 197 PHE A CA 1
ATOM 1520 C C . PHE A 1 197 ? 18.895 -1.343 -22.793 1.00 93.69 197 PHE A C 1
ATOM 1522 O O . PHE A 1 197 ? 18.690 -2.473 -23.236 1.00 93.69 197 PHE A O 1
ATOM 1529 N N . THR A 1 198 ? 20.026 -1.005 -22.184 1.00 92.00 198 THR A N 1
ATOM 1530 C CA . THR A 1 198 ? 21.085 -1.972 -21.884 1.00 92.00 198 THR A CA 1
ATOM 1531 C C . THR A 1 198 ? 21.151 -2.161 -20.367 1.00 92.00 198 THR A C 1
ATOM 1533 O O . THR A 1 198 ? 21.426 -1.178 -19.678 1.00 92.00 198 THR A O 1
ATOM 1536 N N . PRO A 1 199 ? 20.851 -3.360 -19.828 1.00 84.31 199 PRO A N 1
ATOM 1537 C CA . PRO A 1 199 ? 20.791 -3.582 -18.380 1.00 84.31 199 PRO A CA 1
ATOM 1538 C C . PRO A 1 199 ? 22.109 -3.266 -17.667 1.00 84.31 199 PRO A C 1
ATOM 1540 O O . PRO A 1 199 ? 22.103 -2.595 -16.636 1.00 84.31 199 PRO A O 1
ATOM 1543 N N . LEU A 1 200 ? 23.228 -3.704 -18.247 1.00 84.56 200 LEU A N 1
ATOM 1544 C CA . LEU A 1 200 ? 24.578 -3.412 -17.777 1.00 84.56 200 LEU A CA 1
ATOM 1545 C C . LEU A 1 200 ? 25.438 -2.851 -18.916 1.00 84.56 200 LEU A C 1
ATOM 1547 O O . LEU A 1 200 ? 25.199 -3.158 -20.086 1.00 84.56 200 LEU A O 1
ATOM 1551 N N . PRO A 1 201 ? 26.455 -2.026 -18.611 1.00 80.25 201 PRO A N 1
ATOM 1552 C CA . PRO A 1 201 ? 27.415 -1.592 -19.617 1.00 80.25 201 PRO A CA 1
ATOM 1553 C C . PRO A 1 201 ? 28.007 -2.792 -20.368 1.00 80.25 201 PRO A C 1
ATOM 1555 O O . PRO A 1 201 ? 28.353 -3.796 -19.754 1.00 80.25 201 PRO A O 1
ATOM 1558 N N . PHE A 1 202 ? 28.139 -2.664 -21.691 1.00 83.38 202 PHE A N 1
ATOM 1559 C CA . PHE A 1 202 ? 28.710 -3.679 -22.593 1.00 83.38 202 PHE A CA 1
ATOM 1560 C C . PHE A 1 202 ? 27.885 -4.961 -22.796 1.00 83.38 202 PHE A C 1
ATOM 1562 O O . PHE A 1 202 ? 28.308 -5.831 -23.554 1.00 83.38 202 PHE A O 1
ATOM 1569 N N . GLU A 1 203 ? 26.695 -5.069 -22.203 1.00 88.50 203 GLU A N 1
ATOM 1570 C CA . GLU A 1 203 ? 25.776 -6.165 -22.509 1.00 88.50 203 GLU A CA 1
ATOM 1571 C C . GLU A 1 203 ? 24.968 -5.926 -23.789 1.00 88.50 203 GLU A C 1
ATOM 1573 O O . GLU A 1 203 ? 24.912 -4.825 -24.348 1.00 88.50 203 GLU A O 1
ATOM 1578 N N . THR A 1 204 ? 24.310 -6.988 -24.257 1.00 90.38 204 THR A N 1
ATOM 1579 C CA . THR A 1 204 ? 23.403 -6.902 -25.403 1.00 90.38 204 THR A CA 1
ATOM 1580 C C . THR A 1 204 ? 22.186 -6.044 -25.034 1.00 90.38 204 THR A C 1
ATOM 1582 O O . THR A 1 204 ? 21.498 -6.350 -24.058 1.00 90.38 204 THR A O 1
ATOM 1585 N N . PRO A 1 205 ? 21.873 -4.985 -25.804 1.00 91.81 205 PRO A N 1
ATOM 1586 C CA . PRO A 1 205 ? 20.691 -4.172 -25.555 1.00 91.81 205 PRO A CA 1
ATOM 1587 C C . PRO A 1 205 ? 19.406 -4.985 -25.716 1.00 91.81 205 PRO A C 1
ATOM 1589 O O . PRO A 1 205 ? 19.212 -5.671 -26.720 1.00 91.81 205 PRO A O 1
ATOM 1592 N N . LEU A 1 206 ? 18.495 -4.843 -24.760 1.00 92.50 206 LEU A N 1
ATOM 1593 C CA . LEU A 1 206 ? 17.160 -5.417 -24.838 1.00 92.50 206 LEU A CA 1
ATOM 1594 C C . LEU A 1 206 ? 16.251 -4.479 -25.624 1.00 92.50 206 LEU A C 1
ATOM 1596 O O . LEU A 1 206 ? 16.260 -3.269 -25.396 1.00 92.50 206 LEU A O 1
ATOM 1600 N N . VAL A 1 207 ? 15.458 -5.043 -26.535 1.00 93.12 207 VAL A N 1
ATOM 1601 C CA . VAL A 1 207 ? 14.500 -4.309 -27.369 1.00 93.12 207 VAL A CA 1
ATOM 1602 C C . VAL A 1 207 ? 13.143 -4.991 -27.290 1.00 93.12 207 VAL A C 1
ATOM 1604 O O . VAL A 1 207 ? 13.043 -6.200 -27.483 1.00 93.12 207 VAL A O 1
ATOM 1607 N N . PHE A 1 208 ? 12.093 -4.224 -27.017 1.00 91.31 208 PHE A N 1
ATOM 1608 C CA . PHE A 1 208 ? 10.732 -4.742 -26.910 1.00 91.31 208 PHE A CA 1
ATOM 1609 C C . PHE A 1 208 ? 9.703 -3.702 -27.349 1.00 91.31 208 PHE A C 1
ATOM 1611 O O . PHE A 1 208 ? 9.936 -2.495 -27.296 1.00 91.31 208 PHE A O 1
ATOM 1618 N N . ASN A 1 209 ? 8.536 -4.195 -27.761 1.00 92.06 209 ASN A N 1
ATOM 1619 C CA . ASN A 1 209 ? 7.345 -3.373 -27.920 1.00 92.06 209 ASN A CA 1
ATOM 1620 C C . ASN A 1 209 ? 6.589 -3.365 -26.592 1.00 92.06 209 ASN A C 1
ATOM 1622 O O . ASN A 1 209 ? 6.334 -4.419 -26.011 1.00 92.06 209 ASN A O 1
ATOM 1626 N N . ALA A 1 210 ? 6.221 -2.183 -26.116 1.00 92.50 210 ALA A N 1
ATOM 1627 C CA . ALA A 1 210 ? 5.479 -2.001 -24.880 1.00 92.50 210 ALA A CA 1
ATOM 1628 C C . ALA A 1 210 ? 4.184 -1.233 -25.143 1.00 92.50 210 ALA A C 1
ATOM 1630 O O . ALA A 1 210 ? 4.095 -0.444 -26.080 1.00 92.50 210 ALA A O 1
ATOM 1631 N N . GLN A 1 211 ? 3.186 -1.452 -24.291 1.00 93.19 211 GLN A N 1
ATOM 1632 C CA . GLN A 1 211 ? 1.957 -0.670 -24.275 1.00 93.19 211 GLN A CA 1
ATOM 1633 C C . GLN A 1 211 ? 1.957 0.247 -23.051 1.00 93.19 211 GLN A C 1
ATOM 1635 O O . GLN A 1 211 ? 2.158 -0.225 -21.929 1.00 93.19 211 GLN A O 1
ATOM 1640 N N . ILE A 1 212 ? 1.690 1.536 -23.250 1.00 90.75 212 ILE A N 1
ATOM 1641 C CA . ILE A 1 212 ? 1.556 2.507 -22.158 1.00 90.75 212 ILE A CA 1
ATOM 1642 C C . ILE A 1 212 ? 0.306 2.161 -21.331 1.00 90.75 212 ILE A C 1
ATOM 1644 O O . ILE A 1 212 ? -0.777 1.969 -21.890 1.00 90.75 212 ILE A O 1
ATOM 1648 N N . ARG A 1 213 ? 0.453 2.048 -20.006 1.00 90.12 213 ARG A N 1
ATOM 1649 C CA . ARG A 1 213 ? -0.615 1.654 -19.068 1.00 90.12 213 ARG A CA 1
ATOM 1650 C C . ARG A 1 213 ? -1.181 2.829 -18.285 1.00 90.12 213 ARG A C 1
ATOM 1652 O O . ARG A 1 213 ? -0.400 3.742 -17.959 1.00 90.12 213 ARG A O 1
#

Solvent-accessible surface area (backbone atoms only — not comparable to full-atom values): 12514 Å² total; per-residue (Å²): 131,70,64,68,50,74,35,46,66,69,61,34,50,54,53,51,50,54,38,22,74,65,49,40,64,30,41,38,34,38,74,45,94,94,36,86,44,76,45,53,25,29,34,66,44,78,55,98,63,30,33,35,29,33,66,62,73,82,86,68,82,62,77,81,78,81,76,54,71,74,37,64,34,38,39,36,35,70,54,95,88,32,39,38,36,35,60,39,36,27,73,41,74,45,84,45,92,52,87,78,50,82,32,27,43,30,26,47,50,58,68,49,32,35,33,42,51,80,62,98,50,70,70,48,68,52,53,88,89,54,82,33,56,28,42,34,34,37,75,67,87,70,89,60,96,82,63,77,78,54,57,76,44,66,26,38,52,46,32,42,32,94,85,50,70,44,70,52,62,78,75,48,87,57,84,58,92,88,65,90,81,70,57,69,64,100,75,54,78,68,41,68,31,41,39,35,34,37,89,48,92,94,51,80,66,49,73,49,81,45,65,42,122

Radius of gyration: 23.41 Å; Cα contacts (8 Å, |Δi|>4): 410; chains: 1; bounding box: 49×47×71 Å

Sequence (213 aa):
MSEIVILQGEESRTVLASVVEQQSPAIMSYLSKDKWHVAKVLLKSLEDGKLHIEGCHATGKPHPINIQINQPVGLNFKHAYGKFIFDTVVIGLEPSLDPNSGGMIVLKSPERIGVVQRRSYFRVNVPDSLKVSVMIWHRSGSRQMKEPMHNYYEGRLMDISAGGAQIIVPAKSGKVEGAPGGGVFDFHKGQFIGVRFTPLPFETPLVFNAQIR

pLDDT: mean 83.2, std 16.0, range [34.28, 97.62]

Nearest PDB structures (foldseek):
  5vx6-assembly1_A  TM=5.928E-01  e=2.095E-08  Bacillus subtilis subsp. subtilis str. 168
  5vx6-assembly2_B  TM=7.193E-01  e=1.898E-06  Bacillus subtilis subsp. subtilis str. 168
  1wv4-assembly1_A  TM=4.418E-01  e=2.795E-01  Escherichia coli
  2hhz-assembly1_A  TM=3.927E-01  e=2.170E-01  Strep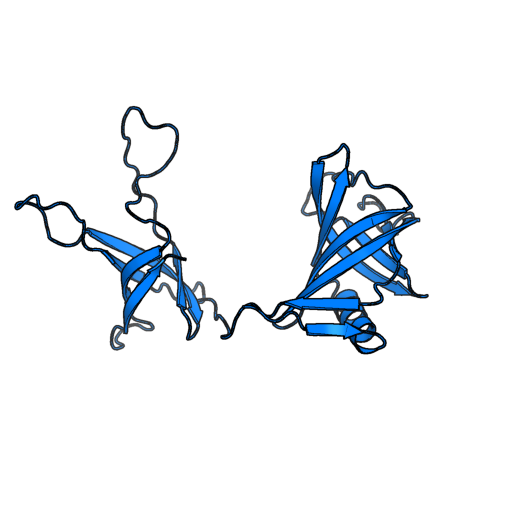tococcus suis 89/1591
  4mgf-assembly1_A  TM=3.577E-01  e=1.154E+00  Pseudomonas aeruginosa

Foldseek 3Di:
DFDWDKDFDVRLVVQLQVQQVVQFKKWKWFADPNDIDIFIWTFHDQPPQKTKIFGDDPPDQEDADPDDFQTKMKMWGDDDQWIKIDIWTFHDWAADPDPRTNGMTITGRGRMIITGNPDPWDKDFDDPVDFKKKKKWDADPDPPPDDDRIDIFIWTWGIDIPQGTDTGTDADPDPPPPDPDDRDDPDDAQDKMWMWIDRDPPDDIDIDIDGHD